Protein AF-A0A8C9XK61-F1 (afdb_monomer)

Mean predicted aligned error: 11.9 Å

Foldseek 3Di:
DADQDPVSVVVLCFQDDPPRQQVVVVLCCLAPQADPQQAGPADLVVCALQKD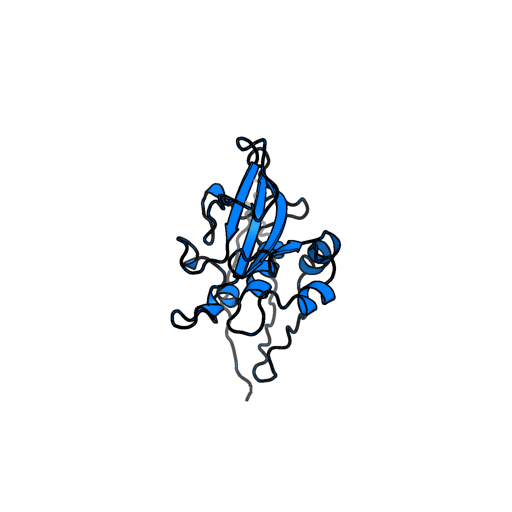FDPQDDPDRLDDDDPPPVFKTKIKHQQCPGVNVVVDDCSSQVRDDPVDPNNRQWMWMFIAGPVRRGTPWIWIAGNSDNSSIYTYDPNNSVVSNPDCPDPCPVPPPDDDDDDDDDDFDFDWDWDDDPPPDTDTDTDGDDDDDDDDDDD

Secondary structure (DSSP, 8-state):
-EE-SHHHHHHTTTT-STT--HHHHHHHHHHHSB-TT-BBSS-GGGTGGG-EE----SSS-SSPPPS-TTTEEEEEE--TTSTTGGGS-HHHHTT--TT-GGGG-EEEEEEEETTTTEEEEEEEEETT-GGGEEEEPHHHHHHHTS--S-------SS---PPPP-------EEEE-TTS-EEEE--------------

Solvent-accessible surface area (backbone atoms only — not comparable to full-atom values): 12054 Å² total; per-residue (Å²): 98,73,32,49,38,70,64,50,45,58,74,65,42,63,33,53,64,83,44,30,30,27,52,50,44,52,42,46,44,52,55,70,28,34,49,98,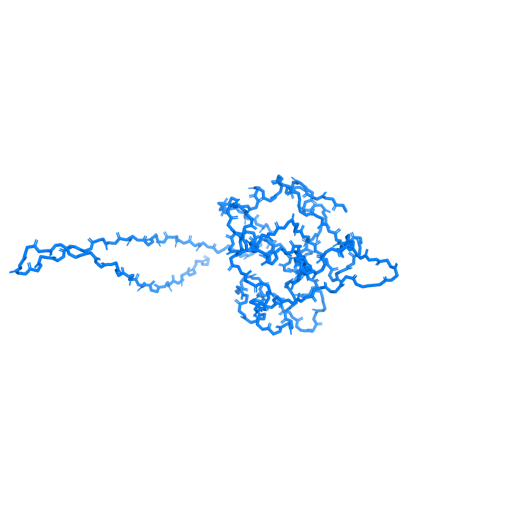82,34,33,50,68,54,49,54,91,75,23,51,48,11,23,38,78,45,80,67,73,65,99,70,48,80,57,86,83,72,81,59,63,86,48,37,46,41,31,33,28,48,43,71,83,35,71,47,22,83,69,42,58,63,85,43,49,72,55,57,39,96,91,40,74,60,25,52,29,25,32,44,35,36,37,36,31,70,86,73,42,31,51,82,45,46,29,47,23,46,72,76,37,68,93,48,35,32,36,59,27,71,56,26,52,57,56,52,52,48,80,73,81,72,73,72,69,80,62,82,92,78,82,87,84,88,81,85,85,78,78,88,75,84,62,80,54,80,59,85,50,102,74,84,56,85,57,81,62,85,67,87,84,88,81,88,88,86,88,82,88,84,133

Radius of gyration: 20.5 Å; Cα contacts (8 Å, |Δi|>4): 305; chains: 1; bounding box: 66×41×58 Å

Organism: Sander lucioperca (NCBI:txid283035)

Structure (mmCIF, N/CA/C/O backbone):
data_AF-A0A8C9XK61-F1
#
_entry.id   AF-A0A8C9XK61-F1
#
loop_
_atom_site.group_PDB
_atom_site.id
_atom_site.type_symbol
_atom_site.label_atom_id
_atom_site.label_alt_id
_atom_site.label_comp_id
_atom_site.label_asym_id
_atom_site.label_entity_id
_atom_site.label_seq_id
_atom_site.pdbx_PDB_ins_code
_atom_site.Cartn_x
_atom_site.Cartn_y
_atom_site.Cartn_z
_atom_site.occupancy
_atom_site.B_iso_or_equiv
_atom_site.auth_seq_id
_atom_site.auth_comp_id
_atom_site.auth_asym_id
_atom_site.auth_atom_id
_atom_site.pdbx_PDB_model_num
ATOM 1 N N . MET A 1 1 ? 6.897 12.096 2.589 1.00 91.69 1 MET A N 1
ATOM 2 C CA . MET A 1 1 ? 6.128 13.028 1.731 1.00 91.69 1 MET A CA 1
ATOM 3 C C . MET A 1 1 ? 4.727 12.462 1.528 1.00 91.69 1 MET A C 1
ATOM 5 O O . MET A 1 1 ? 4.583 11.248 1.633 1.00 91.69 1 MET A O 1
ATOM 9 N N . THR A 1 2 ? 3.716 13.300 1.299 1.00 98.00 2 THR A N 1
ATOM 10 C CA . THR A 1 2 ? 2.356 12.858 0.932 1.00 98.00 2 THR A CA 1
ATOM 11 C C . THR A 1 2 ? 2.136 13.156 -0.546 1.00 98.00 2 THR A C 1
ATOM 13 O O . THR A 1 2 ? 2.539 14.227 -0.985 1.00 98.00 2 THR A O 1
ATOM 16 N N . LEU A 1 3 ? 1.548 12.215 -1.283 1.00 98.19 3 LEU A N 1
ATOM 17 C CA . LEU A 1 3 ? 1.111 12.386 -2.671 1.00 98.19 3 LEU A CA 1
ATOM 18 C C . LEU A 1 3 ? -0.412 12.483 -2.667 1.00 98.19 3 LEU A C 1
ATOM 20 O O . LEU A 1 3 ? -1.074 11.542 -2.230 1.00 98.19 3 LEU A O 1
ATOM 24 N N . ASP A 1 4 ? -0.955 13.597 -3.127 1.00 97.75 4 ASP A N 1
ATOM 25 C CA . ASP A 1 4 ? -2.382 13.921 -3.097 1.00 97.75 4 ASP A CA 1
ATOM 26 C C . ASP A 1 4 ? -2.963 14.179 -4.498 1.00 97.75 4 ASP A C 1
ATOM 28 O O . ASP A 1 4 ? -4.149 14.448 -4.651 1.00 97.75 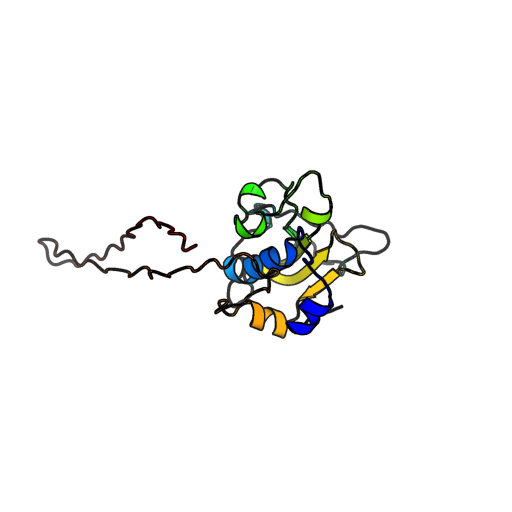4 ASP A O 1
ATOM 32 N N . SER A 1 5 ? -2.161 14.026 -5.555 1.00 95.25 5 SER A N 1
ATOM 33 C CA . SER A 1 5 ? -2.627 14.102 -6.943 1.00 95.25 5 SER A CA 1
ATOM 34 C C . SER A 1 5 ? -1.966 13.069 -7.857 1.00 95.25 5 SER A C 1
ATOM 36 O O . SER A 1 5 ? -0.889 12.546 -7.562 1.00 95.25 5 SER A O 1
ATOM 38 N N . ASP A 1 6 ? -2.602 12.793 -9.000 1.00 93.88 6 ASP A N 1
ATOM 39 C CA . ASP A 1 6 ? -2.051 11.896 -10.026 1.00 93.88 6 ASP A CA 1
ATOM 40 C C . ASP A 1 6 ? -0.714 12.423 -10.581 1.00 93.88 6 ASP A C 1
ATOM 42 O O . ASP A 1 6 ? 0.189 11.636 -10.864 1.00 93.88 6 ASP A O 1
ATOM 46 N N . GLN A 1 7 ? -0.559 13.751 -10.669 1.00 93.06 7 GLN A N 1
ATOM 47 C CA . GLN A 1 7 ? 0.685 14.392 -11.103 1.00 93.06 7 GLN A CA 1
ATOM 48 C C . GLN A 1 7 ? 1.817 14.152 -10.101 1.00 93.06 7 GLN A C 1
ATOM 50 O O . GLN A 1 7 ? 2.900 13.746 -10.497 1.00 93.06 7 GLN A O 1
ATOM 55 N N . GLU A 1 8 ? 1.569 14.324 -8.800 1.00 96.81 8 GLU A N 1
ATOM 56 C CA . GLU A 1 8 ? 2.581 14.034 -7.775 1.00 96.81 8 GLU A CA 1
ATOM 57 C C . GLU A 1 8 ? 2.968 12.550 -7.770 1.00 96.81 8 GLU A C 1
ATOM 59 O O . GLU A 1 8 ? 4.143 12.214 -7.612 1.00 96.81 8 GLU A O 1
ATOM 64 N N . LEU A 1 9 ? 2.003 11.647 -7.988 1.00 96.25 9 LEU A N 1
ATOM 65 C CA . LEU A 1 9 ? 2.294 10.224 -8.154 1.00 96.25 9 LEU A CA 1
ATOM 66 C C . LEU A 1 9 ? 3.193 9.970 -9.369 1.00 96.25 9 LEU A C 1
ATOM 68 O O . LEU A 1 9 ? 4.149 9.202 -9.259 1.00 96.25 9 LEU A O 1
ATOM 72 N N . GLN A 1 10 ? 2.924 10.620 -10.499 1.00 92.81 10 GLN A N 1
ATOM 73 C CA . GLN A 1 10 ? 3.759 10.524 -11.693 1.00 92.81 10 GLN A CA 1
ATOM 74 C C . GLN A 1 10 ? 5.171 11.079 -11.450 1.00 92.81 10 GLN A C 1
ATOM 76 O O . GLN A 1 10 ? 6.150 10.387 -11.728 1.00 92.81 10 GLN A O 1
ATOM 81 N N . ASP A 1 11 ? 5.274 12.277 -10.878 1.00 94.75 11 ASP A N 1
ATOM 82 C CA . ASP A 1 11 ? 6.537 12.976 -10.622 1.00 94.75 11 ASP A CA 1
ATOM 83 C C . ASP A 1 11 ? 7.403 12.257 -9.579 1.00 94.75 11 ASP A C 1
ATOM 85 O O . ASP A 1 11 ? 8.629 12.351 -9.617 1.00 94.75 11 ASP A O 1
ATOM 89 N N . SER A 1 12 ? 6.786 11.489 -8.673 1.00 96.12 12 SER A N 1
ATOM 90 C CA . SER A 1 12 ? 7.508 10.660 -7.700 1.00 96.12 12 SER A CA 1
ATOM 91 C C . SER A 1 12 ? 8.317 9.526 -8.342 1.00 96.12 12 SER A C 1
ATOM 93 O O . SER A 1 12 ? 9.208 8.972 -7.703 1.00 96.12 12 SER A O 1
ATOM 95 N N . GLY A 1 13 ? 7.988 9.128 -9.578 1.00 95.25 13 GLY A N 1
ATOM 96 C CA . GLY A 1 13 ? 8.582 7.965 -10.242 1.00 95.25 13 GLY A CA 1
ATOM 97 C C . GLY A 1 13 ? 8.183 6.613 -9.633 1.00 95.25 13 GLY A C 1
ATOM 98 O O . GLY A 1 13 ? 8.691 5.575 -10.059 1.00 95.25 13 GLY A O 1
ATOM 99 N N . PHE A 1 14 ? 7.269 6.577 -8.655 1.00 96.44 14 PHE A N 1
ATOM 100 C CA . PHE A 1 14 ? 6.855 5.330 -8.016 1.00 96.44 14 PHE A CA 1
ATOM 101 C C . PHE A 1 14 ? 6.321 4.316 -9.038 1.00 96.44 14 PHE A C 1
ATOM 103 O O . PHE A 1 14 ? 5.450 4.615 -9.857 1.00 96.44 14 PHE A O 1
ATOM 110 N N . GLY A 1 15 ? 6.823 3.080 -8.963 1.00 93.75 15 GLY A N 1
ATOM 111 C CA . GLY A 1 15 ? 6.399 1.995 -9.843 1.00 93.75 15 GLY A CA 1
ATOM 112 C C . GLY A 1 15 ? 6.789 2.177 -11.312 1.00 93.75 15 GLY A C 1
ATOM 113 O O . GLY A 1 15 ? 6.223 1.481 -12.155 1.00 93.75 15 GLY A O 1
ATOM 114 N N . GLN A 1 16 ? 7.716 3.090 -11.621 1.00 92.12 16 GLN A N 1
ATOM 115 C CA . GLN A 1 16 ? 8.194 3.387 -12.969 1.00 92.12 16 GLN A CA 1
ATOM 116 C C . GLN A 1 16 ? 9.730 3.446 -13.013 1.00 92.12 16 GLN A C 1
ATOM 118 O O . GLN A 1 16 ? 10.364 3.708 -11.990 1.00 92.12 16 GLN A O 1
ATOM 123 N N . PRO A 1 17 ? 10.343 3.245 -14.193 1.00 91.81 17 PRO A N 1
ATOM 124 C CA . PRO A 1 17 ? 9.765 2.666 -15.415 1.00 91.81 17 PRO A CA 1
ATOM 125 C C . PRO A 1 17 ? 9.575 1.136 -15.288 1.00 91.81 17 PRO A C 1
ATOM 127 O O . PRO A 1 17 ? 9.967 0.553 -14.275 1.00 91.81 17 PRO A O 1
ATOM 130 N N . PRO A 1 18 ? 9.008 0.434 -16.294 1.00 84.56 18 PRO A N 1
ATOM 131 C CA . PRO A 1 18 ? 9.092 -1.027 -16.352 1.00 84.56 18 PRO A CA 1
ATOM 132 C C . PRO A 1 18 ? 10.541 -1.508 -16.141 1.00 84.56 18 PRO A C 1
ATOM 134 O O . PRO A 1 18 ? 11.463 -0.854 -16.630 1.00 84.56 18 PRO A O 1
ATOM 137 N N . PRO A 1 19 ? 10.764 -2.630 -15.437 1.00 91.06 19 PRO A N 1
ATOM 138 C CA . PRO A 1 19 ? 9.796 -3.669 -15.059 1.00 91.06 19 PRO A CA 1
ATOM 139 C C . PRO A 1 19 ? 9.099 -3.455 -13.705 1.00 91.06 19 PRO A C 1
ATOM 141 O O . PRO A 1 19 ? 8.484 -4.385 -13.181 1.00 91.06 19 PRO A O 1
ATOM 144 N N . ARG A 1 20 ? 9.187 -2.253 -13.127 1.00 95.62 20 ARG A N 1
ATOM 145 C CA . ARG A 1 20 ? 8.492 -1.892 -11.887 1.00 95.62 20 ARG A CA 1
ATOM 146 C C . ARG A 1 20 ? 6.978 -2.106 -12.026 1.00 95.62 20 ARG A C 1
ATOM 148 O O . ARG A 1 20 ? 6.393 -1.937 -13.096 1.00 95.62 20 ARG A O 1
ATOM 155 N N . HIS A 1 21 ? 6.344 -2.515 -10.933 1.00 96.12 21 HIS A N 1
ATOM 156 C CA . HIS A 1 21 ? 4.944 -2.946 -10.892 1.00 96.12 21 HIS A CA 1
ATOM 157 C C . HIS A 1 21 ? 4.081 -2.149 -9.901 1.00 96.12 21 HIS A C 1
ATOM 159 O O . HIS A 1 21 ? 2.879 -2.403 -9.769 1.00 96.12 21 HIS A O 1
ATOM 165 N N . GLY A 1 22 ? 4.677 -1.163 -9.225 1.00 97.06 22 GLY A N 1
ATOM 166 C CA . GLY A 1 22 ? 4.065 -0.402 -8.137 1.00 97.06 22 GLY A CA 1
ATOM 167 C C . GLY A 1 22 ? 2.751 0.277 -8.502 1.00 97.06 22 GLY A C 1
ATOM 168 O O . GLY A 1 22 ? 1.794 0.168 -7.741 1.00 97.06 22 GLY A O 1
ATOM 169 N N . LEU A 1 23 ? 2.649 0.898 -9.683 1.00 96.88 23 LEU A N 1
ATOM 170 C CA . LEU A 1 23 ? 1.404 1.552 -10.109 1.00 96.88 23 LEU A CA 1
ATOM 171 C C . LEU A 1 23 ? 0.251 0.557 -10.260 1.00 96.88 23 LEU A C 1
ATOM 173 O O . LEU A 1 23 ? -0.857 0.809 -9.791 1.00 96.88 23 LEU A O 1
ATOM 177 N N . LYS A 1 24 ? 0.509 -0.600 -10.884 1.00 96.69 24 LYS A N 1
ATOM 178 C CA . LYS A 1 24 ? -0.506 -1.650 -11.049 1.00 96.69 24 LYS A CA 1
ATOM 179 C C . LYS A 1 24 ? -0.908 -2.240 -9.703 1.00 96.69 24 LYS A C 1
ATOM 181 O O . LYS A 1 24 ? -2.095 -2.453 -9.479 1.00 96.69 24 LYS A O 1
ATOM 186 N N . LEU A 1 25 ? 0.062 -2.458 -8.815 1.00 98.50 25 LEU A N 1
ATOM 187 C CA . LEU A 1 25 ? -0.180 -2.929 -7.454 1.00 98.50 25 LEU A CA 1
ATOM 188 C C . LEU A 1 25 ? -1.044 -1.943 -6.654 1.00 98.50 25 LEU A C 1
ATOM 190 O O . LEU A 1 25 ? -2.007 -2.366 -6.025 1.00 98.50 25 LEU A O 1
ATOM 194 N N . LEU A 1 26 ? -0.711 -0.649 -6.681 1.00 98.56 26 LEU A N 1
ATOM 195 C CA . LEU A 1 26 ? -1.404 0.384 -5.911 1.00 98.56 26 LEU A CA 1
ATOM 196 C C . LEU A 1 26 ? -2.852 0.566 -6.376 1.00 98.56 26 LEU A C 1
ATOM 198 O O . LEU A 1 26 ? -3.757 0.566 -5.545 1.00 98.56 26 LEU A O 1
ATOM 202 N N . VAL A 1 27 ? -3.068 0.672 -7.691 1.00 97.56 27 VAL A N 1
ATOM 203 C CA . VAL A 1 27 ? -4.413 0.799 -8.272 1.00 97.56 27 VAL A CA 1
ATOM 204 C C . VAL A 1 27 ? -5.266 -0.415 -7.917 1.00 97.56 27 VAL A C 1
ATOM 206 O O . VAL A 1 27 ? -6.363 -0.248 -7.391 1.00 97.56 27 VAL A O 1
ATOM 209 N N . TRP A 1 28 ? -4.748 -1.627 -8.140 1.00 98.19 28 TRP A N 1
ATOM 210 C CA . TRP A 1 28 ? -5.458 -2.858 -7.789 1.00 98.19 28 TRP A CA 1
ATOM 211 C C . TRP A 1 28 ? -5.776 -2.924 -6.291 1.00 98.19 28 TRP A C 1
ATOM 213 O O . TRP A 1 28 ? -6.908 -3.198 -5.913 1.00 98.19 28 TRP A O 1
ATOM 223 N N . TYR A 1 29 ? -4.812 -2.615 -5.421 1.00 98.69 29 TYR A N 1
ATOM 224 C CA . TYR A 1 29 ? -5.052 -2.633 -3.980 1.00 98.69 29 TYR A CA 1
ATOM 225 C C . TYR A 1 29 ? -6.189 -1.677 -3.582 1.00 98.69 29 TYR A C 1
ATOM 227 O O . TYR A 1 29 ? -7.078 -2.051 -2.819 1.00 98.69 29 TYR A O 1
ATOM 235 N N . ILE A 1 30 ? -6.196 -0.457 -4.121 1.00 98.44 30 ILE A N 1
ATOM 236 C CA . ILE A 1 30 ? -7.223 0.540 -3.800 1.00 98.44 30 ILE A CA 1
ATOM 237 C C . ILE A 1 30 ? -8.603 0.140 -4.335 1.00 98.44 30 ILE A C 1
ATOM 239 O O . ILE A 1 30 ? -9.601 0.397 -3.664 1.00 98.44 30 ILE A O 1
ATOM 243 N N . GLN A 1 31 ? -8.671 -0.456 -5.525 1.00 96.88 31 GLN A N 1
ATOM 244 C CA . GLN A 1 31 ? -9.937 -0.774 -6.190 1.00 96.88 31 GLN A CA 1
ATOM 245 C C . GLN A 1 31 ? -10.545 -2.107 -5.732 1.00 96.88 31 GLN A C 1
ATOM 247 O O . GLN A 1 31 ? -11.766 -2.210 -5.634 1.00 96.88 31 GLN A O 1
ATOM 252 N N . ASP A 1 32 ? -9.717 -3.111 -5.440 1.00 97.50 32 ASP A N 1
ATOM 253 C CA . ASP A 1 32 ? -10.169 -4.483 -5.179 1.00 97.50 32 ASP A CA 1
ATOM 254 C C . ASP A 1 32 ? -10.039 -4.898 -3.705 1.00 97.50 32 ASP A C 1
ATOM 256 O O . ASP A 1 32 ? -10.785 -5.762 -3.242 1.00 97.50 32 ASP A O 1
ATOM 260 N N . CYS A 1 33 ? -9.117 -4.295 -2.944 1.00 98.31 33 CYS A N 1
ATOM 261 C CA . CYS A 1 33 ? -8.851 -4.681 -1.553 1.00 98.31 33 CYS A CA 1
ATOM 262 C C . CYS A 1 33 ? -9.428 -3.722 -0.503 1.00 98.31 33 CYS A C 1
ATOM 264 O O . CYS A 1 33 ? -9.274 -3.990 0.693 1.00 98.31 33 CYS A O 1
ATOM 266 N N . LEU A 1 34 ? -10.095 -2.641 -0.910 1.00 98.00 34 LEU A N 1
ATOM 267 C CA . LEU A 1 34 ? -10.710 -1.661 -0.014 1.00 98.00 34 LEU A CA 1
ATOM 268 C C . LEU A 1 34 ? -12.169 -1.425 -0.385 1.00 98.00 34 LEU A C 1
ATOM 270 O O . LEU A 1 34 ? -12.503 -1.270 -1.557 1.00 98.00 34 LEU A O 1
AT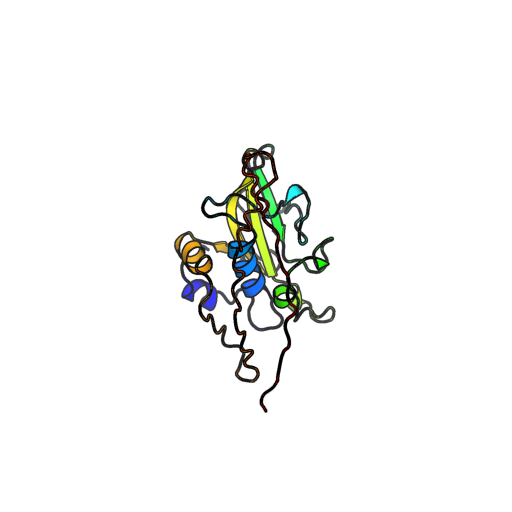OM 274 N N . ASP A 1 35 ? -13.032 -1.316 0.622 1.00 96.75 35 ASP A N 1
ATOM 275 C CA . ASP A 1 35 ? -14.355 -0.733 0.418 1.00 96.75 35 ASP A CA 1
ATOM 276 C C . ASP A 1 35 ? -14.306 0.811 0.453 1.00 96.75 35 ASP A C 1
ATOM 278 O O . ASP A 1 35 ? -13.272 1.442 0.714 1.00 96.75 35 ASP A O 1
ATOM 282 N N . ASN A 1 36 ? -15.454 1.450 0.211 1.00 93.56 36 ASN A N 1
ATOM 283 C CA . ASN A 1 36 ? -15.567 2.913 0.224 1.00 93.56 36 ASN A CA 1
ATOM 284 C C . ASN A 1 36 ? -15.235 3.541 1.591 1.00 93.56 36 ASN A C 1
ATOM 286 O O . ASN A 1 36 ? -14.809 4.698 1.637 1.00 93.56 36 ASN A O 1
ATOM 290 N N . ASN A 1 37 ? -15.376 2.779 2.676 1.00 96.62 37 ASN A N 1
ATOM 291 C CA . ASN A 1 37 ? -15.126 3.186 4.056 1.00 96.62 37 ASN A CA 1
ATOM 292 C C . ASN A 1 37 ? -13.736 2.759 4.556 1.00 96.62 37 ASN A C 1
ATOM 294 O O . ASN A 1 37 ? -13.523 2.743 5.763 1.00 96.62 37 ASN A O 1
ATOM 298 N N . MET A 1 38 ? -12.806 2.403 3.657 1.00 97.88 38 MET A N 1
ATOM 299 C CA . MET A 1 38 ? -11.442 1.968 4.002 1.00 97.88 38 MET A CA 1
ATOM 300 C C . MET A 1 38 ? -11.390 0.690 4.855 1.00 97.88 38 MET A C 1
ATOM 302 O O . MET A 1 38 ? -10.385 0.409 5.512 1.00 97.88 38 MET A O 1
ATOM 306 N N . VAL A 1 39 ? -12.444 -0.124 4.833 1.00 98.50 39 VAL A N 1
ATOM 307 C CA . VAL A 1 39 ? -12.424 -1.471 5.405 1.00 98.50 39 VAL A CA 1
ATOM 308 C C . VAL A 1 39 ? -11.684 -2.397 4.443 1.00 98.50 39 VAL A C 1
ATOM 310 O O . VAL A 1 39 ? -11.954 -2.421 3.241 1.00 98.50 39 VAL A O 1
ATOM 313 N N . ALA A 1 40 ? -10.740 -3.167 4.979 1.00 98.44 40 ALA A N 1
ATOM 314 C CA . ALA A 1 40 ? -9.964 -4.132 4.220 1.00 98.44 40 ALA A CA 1
ATOM 315 C C . ALA A 1 40 ? -10.847 -5.302 3.759 1.00 98.44 40 ALA A C 1
ATOM 317 O O . ALA A 1 40 ? -11.436 -6.016 4.577 1.00 98.44 40 ALA A O 1
ATOM 318 N N . LEU A 1 41 ? -10.896 -5.512 2.443 1.00 98.50 41 LEU A N 1
ATOM 319 C CA . LEU A 1 41 ? -11.496 -6.685 1.804 1.00 98.50 41 LEU A CA 1
ATOM 320 C C . LEU A 1 41 ? -10.481 -7.825 1.653 1.00 98.50 41 LEU A C 1
ATOM 322 O O . LEU A 1 41 ? -10.862 -8.988 1.743 1.00 98.50 41 LEU A O 1
ATOM 326 N N . CYS A 1 42 ? -9.203 -7.480 1.482 1.00 98.12 42 CYS A N 1
ATOM 327 C CA . CYS A 1 42 ? -8.080 -8.413 1.533 1.00 98.12 42 CYS A CA 1
ATOM 328 C C . CYS A 1 42 ? -7.501 -8.423 2.952 1.00 98.12 42 CYS A C 1
ATOM 330 O O . CYS A 1 42 ? -7.095 -7.372 3.448 1.00 98.12 42 CYS A O 1
ATOM 332 N N . ASP A 1 43 ? -7.458 -9.580 3.612 1.00 96.88 43 ASP A N 1
ATOM 333 C CA . ASP A 1 43 ? -7.056 -9.710 5.016 1.00 96.88 43 ASP A CA 1
ATOM 334 C C . ASP A 1 43 ? -5.523 -9.817 5.169 1.00 96.88 43 ASP A C 1
ATOM 336 O O . ASP A 1 43 ? -4.931 -10.871 4.887 1.00 96.88 43 ASP A O 1
ATOM 340 N N . PRO A 1 44 ? -4.845 -8.778 5.704 1.00 97.75 44 PRO A N 1
ATOM 341 C CA . PRO A 1 44 ? -3.393 -8.798 5.846 1.00 97.75 44 PRO A CA 1
ATOM 342 C C . PRO A 1 44 ? -2.904 -9.826 6.875 1.00 97.75 44 PRO A C 1
ATOM 344 O O . PRO A 1 44 ? -1.770 -10.304 6.795 1.00 97.75 44 PRO A O 1
ATOM 347 N N . THR A 1 45 ? -3.748 -10.192 7.846 1.00 96.94 45 THR A N 1
ATOM 348 C CA . THR A 1 45 ? -3.408 -11.154 8.906 1.00 96.94 45 THR A CA 1
ATOM 349 C C . THR A 1 45 ? -3.399 -12.592 8.393 1.00 96.94 45 THR A C 1
ATOM 351 O O . THR A 1 45 ? -2.657 -13.432 8.906 1.00 96.94 45 THR A O 1
ATOM 354 N N . ARG A 1 46 ? -4.171 -12.854 7.332 1.00 97.12 46 ARG A N 1
ATOM 355 C CA . ARG A 1 46 ? -4.240 -14.140 6.627 1.00 97.12 46 ARG A CA 1
ATOM 356 C C . ARG A 1 46 ? -3.214 -14.265 5.502 1.00 97.12 46 ARG A C 1
ATOM 358 O O . ARG A 1 46 ? -3.155 -15.315 4.873 1.00 97.12 46 ARG A O 1
ATOM 365 N N . LYS A 1 47 ? -2.378 -13.238 5.296 1.00 97.75 47 LYS A N 1
ATOM 366 C CA . LYS A 1 47 ? -1.338 -13.177 4.254 1.00 97.75 47 LYS A CA 1
ATOM 367 C C . LYS A 1 47 ? -1.877 -13.246 2.825 1.00 97.75 47 LYS A C 1
ATOM 369 O O . LYS A 1 47 ? -1.149 -13.648 1.921 1.00 97.75 47 LYS A O 1
ATOM 374 N N . GLU A 1 48 ? -3.135 -12.863 2.618 1.00 98.38 48 GLU A N 1
ATOM 375 C CA . GLU A 1 48 ? -3.746 -12.888 1.289 1.00 98.38 48 GLU A CA 1
ATOM 376 C C . GLU A 1 48 ? -2.885 -12.102 0.294 1.00 98.38 48 GLU A C 1
ATOM 378 O O . GLU A 1 48 ? -2.330 -11.055 0.635 1.00 98.38 48 GLU A O 1
ATOM 383 N N . TYR A 1 49 ? -2.726 -12.632 -0.919 1.00 98.50 49 TYR A N 1
ATOM 384 C CA . TYR A 1 49 ? -1.980 -11.982 -2.002 1.00 98.50 49 TYR A CA 1
ATOM 385 C C . TYR A 1 49 ? -0.511 -11.632 -1.682 1.00 98.50 49 TYR A C 1
ATOM 387 O O . TYR A 1 49 ? 0.094 -10.787 -2.344 1.00 98.50 49 TYR A O 1
ATOM 395 N N . GLY A 1 50 ? 0.091 -12.249 -0.661 1.00 98.38 50 GLY A N 1
ATOM 396 C CA . GLY A 1 50 ? 1.469 -11.953 -0.260 1.00 98.38 50 GLY A CA 1
ATOM 397 C C . GLY A 1 50 ? 1.614 -10.936 0.868 1.00 98.38 50 GLY A C 1
ATOM 398 O O . GLY A 1 50 ? 2.738 -10.501 1.155 1.00 98.38 50 GLY A O 1
ATOM 399 N N . PHE A 1 51 ? 0.519 -10.556 1.537 1.00 98.69 51 PHE A N 1
ATOM 400 C CA . PHE A 1 51 ? 0.606 -9.710 2.724 1.00 98.69 51 PHE A CA 1
ATOM 401 C C . PHE A 1 51 ? 1.496 -10.333 3.807 1.00 98.69 51 PHE A C 1
ATOM 403 O O . PHE A 1 51 ? 1.445 -11.525 4.107 1.00 98.69 51 PHE A O 1
ATOM 410 N N . HIS A 1 52 ? 2.303 -9.502 4.457 1.00 98.31 52 HIS A N 1
ATOM 411 C CA . HIS A 1 52 ? 3.044 -9.892 5.651 1.00 98.31 52 HIS A CA 1
ATOM 412 C C . HIS A 1 52 ? 3.276 -8.697 6.572 1.00 98.31 52 HIS A C 1
ATOM 414 O O . HIS A 1 52 ? 3.202 -7.541 6.158 1.00 98.31 52 HIS A O 1
ATOM 420 N N . ALA A 1 53 ? 3.535 -8.974 7.850 1.00 98.00 53 ALA A N 1
ATOM 421 C CA . ALA A 1 53 ? 3.758 -7.932 8.843 1.00 98.00 53 ALA A CA 1
ATOM 422 C C . ALA A 1 53 ? 5.044 -7.147 8.536 1.00 98.00 53 ALA A C 1
ATOM 424 O O . ALA A 1 53 ? 6.142 -7.713 8.509 1.00 98.00 53 ALA A O 1
ATOM 425 N N . PHE A 1 54 ? 4.917 -5.831 8.388 1.00 97.94 54 PHE A N 1
ATOM 426 C CA . PHE A 1 54 ? 6.045 -4.915 8.316 1.00 97.94 54 PHE A CA 1
ATOM 427 C C . PHE A 1 54 ? 6.401 -4.461 9.730 1.00 97.94 54 PHE A C 1
ATOM 429 O O . PHE A 1 54 ? 5.645 -3.772 10.409 1.00 97.94 54 PHE A O 1
ATOM 436 N N . ARG A 1 55 ? 7.570 -4.876 10.219 1.00 93.75 55 ARG A N 1
ATOM 437 C CA . ARG A 1 55 ? 7.930 -4.667 11.628 1.00 93.75 55 ARG A CA 1
ATOM 438 C C . ARG A 1 55 ? 8.275 -3.213 11.964 1.00 93.75 55 ARG A C 1
ATOM 440 O O . ARG A 1 55 ? 8.294 -2.900 13.152 1.00 93.75 55 ARG A O 1
ATOM 447 N N . ASN A 1 56 ? 8.562 -2.381 10.956 1.00 95.75 56 ASN A N 1
ATOM 448 C CA . ASN A 1 56 ? 8.982 -0.985 11.102 1.00 95.75 56 ASN A CA 1
ATOM 449 C C . ASN A 1 56 ? 10.059 -0.812 12.194 1.00 95.75 56 ASN A C 1
ATOM 451 O O . ASN A 1 56 ? 9.851 -0.132 13.196 1.00 95.75 56 ASN A O 1
ATOM 455 N N . ARG A 1 57 ? 11.168 -1.549 12.054 1.00 87.94 57 ARG A N 1
ATOM 456 C CA . ARG A 1 57 ? 12.291 -1.565 13.008 1.00 87.94 57 ARG A CA 1
ATOM 457 C C . ARG 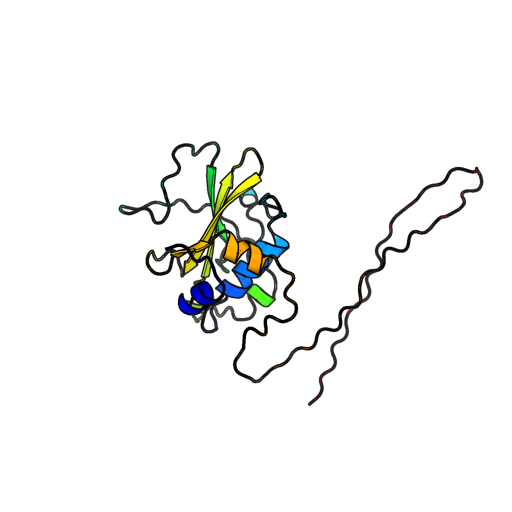A 1 57 ? 13.498 -0.872 12.389 1.00 87.94 57 ARG A C 1
ATOM 459 O O . ARG A 1 57 ? 13.679 -0.950 11.182 1.00 87.94 57 ARG A O 1
ATOM 466 N N . GLY A 1 58 ? 14.349 -0.295 13.227 1.00 81.12 58 GLY A N 1
ATOM 467 C CA . GLY A 1 58 ? 15.600 0.341 12.821 1.00 81.12 58 GLY A CA 1
ATOM 468 C C . GLY A 1 58 ? 15.942 1.515 13.740 1.00 81.12 58 GLY A C 1
ATOM 469 O O . GLY A 1 58 ? 15.099 1.895 14.558 1.00 81.12 58 GLY A O 1
ATOM 470 N N . PRO A 1 59 ? 17.156 2.083 13.627 1.00 77.19 59 PRO A N 1
ATOM 471 C CA . PRO A 1 59 ? 17.532 3.298 14.353 1.00 77.19 59 PRO A CA 1
ATOM 472 C C . PRO A 1 59 ? 16.664 4.496 13.936 1.00 77.19 59 PRO A C 1
ATOM 474 O O . PRO A 1 59 ? 16.272 5.293 14.782 1.00 77.19 59 PRO A O 1
ATOM 477 N N . SER A 1 60 ? 16.283 4.544 12.657 1.00 87.19 60 SER A N 1
ATOM 478 C CA . SER A 1 60 ? 15.297 5.466 12.097 1.00 87.19 60 SER A CA 1
ATOM 479 C C . SER A 1 60 ? 14.141 4.638 11.547 1.00 87.19 60 SER A C 1
ATOM 481 O O . SER A 1 60 ? 14.296 3.934 10.551 1.00 87.19 60 SER A O 1
ATOM 483 N N . CYS A 1 61 ? 12.998 4.643 12.235 1.00 92.88 61 CYS A N 1
ATOM 484 C CA . CYS A 1 61 ? 11.809 3.937 11.755 1.00 92.88 61 CYS A CA 1
ATOM 485 C C . CYS A 1 61 ? 11.284 4.618 10.484 1.00 92.88 61 CYS A C 1
ATOM 487 O O . CYS A 1 61 ? 11.097 5.833 10.489 1.00 92.88 61 CYS A O 1
ATOM 489 N N . LEU A 1 62 ? 11.014 3.836 9.434 1.00 95.88 62 LEU A N 1
ATOM 490 C CA . LEU A 1 62 ? 10.486 4.342 8.163 1.00 95.88 62 LEU A CA 1
ATOM 491 C C . LEU A 1 62 ? 9.119 5.014 8.344 1.00 95.88 62 LEU A C 1
ATOM 493 O O . LEU A 1 62 ? 8.852 6.071 7.782 1.00 95.88 62 LEU A O 1
ATOM 497 N N . LEU A 1 63 ? 8.246 4.380 9.130 1.00 97.06 63 LEU A N 1
ATOM 498 C CA . LEU A 1 63 ? 6.883 4.843 9.390 1.00 97.06 63 LEU A CA 1
ATOM 499 C C . LEU A 1 63 ? 6.727 5.322 10.843 1.00 97.06 63 LEU A C 1
ATOM 501 O O . LEU A 1 63 ? 7.521 4.937 11.711 1.00 97.06 63 LEU A O 1
ATOM 505 N N . PRO A 1 64 ? 5.670 6.089 11.169 1.00 96.19 64 PRO A N 1
ATOM 506 C CA . PRO A 1 64 ? 5.380 6.473 12.547 1.00 96.19 64 PRO A CA 1
ATOM 507 C C . PRO A 1 64 ? 5.281 5.264 13.485 1.00 96.19 64 PRO A C 1
ATOM 509 O O . PRO A 1 64 ? 4.675 4.241 13.156 1.00 96.19 64 PRO A O 1
ATOM 512 N N . VAL A 1 65 ? 5.851 5.369 14.686 1.00 95.94 65 VAL A N 1
ATOM 513 C CA . VAL A 1 65 ? 5.830 4.269 15.659 1.00 95.94 65 VAL A CA 1
ATOM 514 C C . VAL A 1 65 ? 4.408 4.039 16.173 1.00 95.94 65 VAL A C 1
ATOM 516 O O . VAL A 1 65 ? 3.783 4.923 16.758 1.00 95.94 65 VAL A O 1
ATOM 519 N N . ILE A 1 66 ? 3.911 2.811 16.017 1.00 96.56 66 ILE A N 1
ATOM 520 C CA . ILE A 1 66 ? 2.642 2.383 16.610 1.00 96.56 66 ILE A CA 1
ATOM 521 C C . ILE A 1 66 ? 2.839 2.162 18.115 1.00 96.56 66 ILE A C 1
ATOM 523 O O . ILE A 1 66 ? 3.590 1.272 18.527 1.00 96.56 66 ILE A O 1
ATOM 527 N N . LYS A 1 67 ? 2.135 2.960 18.928 1.00 95.50 67 LYS A N 1
ATOM 528 C CA . LYS A 1 67 ? 2.088 2.808 20.393 1.00 95.50 67 LYS A CA 1
ATOM 529 C C . LYS A 1 67 ? 1.200 1.632 20.803 1.00 95.50 67 LYS A C 1
ATOM 531 O O . LYS A 1 67 ? 1.647 0.755 21.536 1.00 95.50 67 LYS A O 1
ATOM 536 N N . ASP A 1 68 ? -0.024 1.579 20.279 1.00 96.56 68 ASP A N 1
ATOM 537 C CA . ASP A 1 68 ? -0.949 0.471 20.522 1.00 96.56 68 ASP A CA 1
ATOM 538 C C . ASP A 1 68 ? -0.770 -0.643 19.483 1.00 96.56 68 ASP A C 1
ATOM 540 O O . ASP A 1 68 ? -1.441 -0.692 18.452 1.00 96.56 68 ASP A O 1
ATOM 544 N N . LYS A 1 69 ? 0.164 -1.550 19.772 1.00 94.25 69 LYS A N 1
ATOM 545 C CA . LYS A 1 69 ? 0.469 -2.717 18.931 1.00 94.25 69 LYS A CA 1
ATOM 546 C C . LYS A 1 69 ? -0.531 -3.866 19.091 1.00 94.25 69 LYS A C 1
ATOM 548 O O . LYS A 1 69 ? -0.372 -4.885 18.425 1.00 94.25 69 LYS A O 1
ATOM 553 N N . ARG A 1 70 ? -1.504 -3.753 20.007 1.00 95.06 70 ARG A N 1
ATOM 554 C CA . ARG A 1 70 ? -2.578 -4.751 20.148 1.00 95.06 70 ARG A CA 1
ATOM 555 C C . ARG A 1 70 ? -3.659 -4.502 19.106 1.00 95.06 70 ARG A C 1
ATOM 557 O O . ARG A 1 70 ? -4.152 -5.454 18.509 1.00 95.06 70 ARG A O 1
ATOM 564 N N . GLN A 1 71 ? -3.975 -3.230 18.877 1.00 97.44 71 GLN A N 1
ATOM 565 C CA . GLN A 1 71 ? -4.975 -2.816 17.901 1.00 97.44 71 GLN A CA 1
ATOM 566 C C . GLN A 1 71 ? -4.392 -2.561 16.507 1.00 97.44 71 GLN A C 1
ATOM 568 O O . GLN A 1 71 ? -5.035 -2.880 15.511 1.00 97.44 71 GLN A O 1
ATOM 573 N N . TYR A 1 72 ? -3.193 -1.980 16.411 1.00 98.31 72 TYR A N 1
ATOM 574 C CA . TYR A 1 72 ? -2.637 -1.572 15.122 1.00 98.31 72 TYR A CA 1
ATOM 575 C C . TYR A 1 72 ? -1.395 -2.369 14.742 1.00 98.31 72 TYR A C 1
ATOM 577 O O . TYR A 1 72 ? -0.523 -2.648 15.567 1.00 98.31 72 TYR A O 1
ATOM 585 N N . GLY A 1 73 ? -1.269 -2.657 13.450 1.00 98.31 73 GLY A N 1
ATOM 586 C CA . GLY A 1 73 ? -0.069 -3.240 12.861 1.00 98.31 73 GLY A CA 1
ATOM 587 C C . GLY A 1 73 ? 0.204 -2.668 11.478 1.00 98.31 73 GLY A C 1
ATOM 588 O O . GLY A 1 73 ? -0.722 -2.272 10.773 1.00 98.31 73 GLY A O 1
ATOM 589 N N . TYR A 1 74 ? 1.477 -2.638 11.086 1.00 98.75 74 TYR A N 1
ATOM 590 C CA . TYR A 1 74 ? 1.834 -2.384 9.696 1.00 98.75 74 TYR A CA 1
ATOM 591 C C . TYR A 1 74 ? 1.931 -3.698 8.932 1.00 98.75 74 TYR A C 1
ATOM 593 O O . TYR A 1 74 ? 2.539 -4.662 9.408 1.00 98.75 74 TYR A O 1
ATOM 601 N N . TYR A 1 75 ? 1.370 -3.711 7.731 1.00 98.75 75 TYR A N 1
ATOM 602 C CA . TYR A 1 75 ? 1.482 -4.810 6.780 1.00 98.75 75 TYR A CA 1
ATOM 603 C C . TYR A 1 75 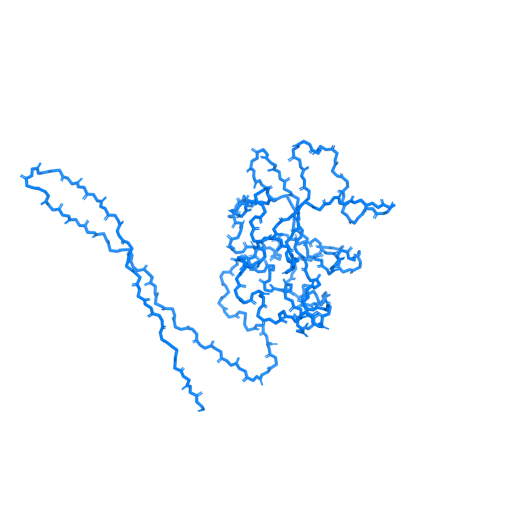? 1.973 -4.279 5.443 1.00 98.75 75 TYR A C 1
ATOM 605 O O . TYR A 1 75 ? 1.870 -3.088 5.169 1.00 98.75 75 TYR A O 1
ATOM 613 N N . THR A 1 76 ? 2.542 -5.161 4.635 1.00 98.75 76 THR A N 1
ATOM 614 C CA . THR A 1 76 ? 3.101 -4.832 3.325 1.00 98.75 76 THR A CA 1
ATOM 615 C C . THR A 1 76 ? 2.761 -5.922 2.320 1.00 98.75 76 THR A C 1
ATOM 617 O O . THR A 1 76 ? 2.706 -7.101 2.680 1.00 98.75 76 THR A O 1
ATOM 620 N N . ILE A 1 77 ? 2.532 -5.518 1.075 1.00 98.75 77 ILE A N 1
ATOM 621 C CA . ILE A 1 77 ? 2.262 -6.366 -0.088 1.00 98.75 77 ILE A CA 1
ATOM 622 C C . ILE A 1 77 ? 3.107 -5.886 -1.272 1.00 98.75 77 ILE A C 1
ATOM 624 O O . ILE A 1 77 ? 3.600 -4.758 -1.278 1.00 98.75 77 ILE A O 1
ATOM 628 N N . GLY A 1 78 ? 3.294 -6.748 -2.270 1.00 98.25 78 GLY A N 1
ATOM 629 C CA . GLY A 1 78 ? 4.059 -6.437 -3.480 1.00 98.25 78 GLY A CA 1
ATOM 630 C C . GLY A 1 78 ? 5.418 -7.117 -3.549 1.00 98.25 78 GLY A C 1
ATOM 631 O O . GLY A 1 78 ? 6.035 -7.113 -4.602 1.00 98.25 78 GLY A O 1
ATOM 632 N N . ASN A 1 79 ? 5.875 -7.771 -2.478 1.00 98.25 79 ASN A N 1
ATOM 633 C CA . ASN A 1 79 ? 6.997 -8.692 -2.614 1.00 98.25 79 ASN A CA 1
ATOM 634 C C . ASN A 1 79 ? 6.535 -9.950 -3.360 1.00 98.25 79 ASN A C 1
ATOM 636 O O . ASN A 1 79 ? 5.865 -10.801 -2.784 1.00 98.25 79 ASN A O 1
ATOM 640 N N . LEU A 1 80 ? 6.945 -10.088 -4.615 1.00 97.44 80 LEU A N 1
ATOM 641 C CA . LEU A 1 80 ? 6.608 -11.202 -5.501 1.00 97.44 80 LEU A CA 1
ATOM 642 C C . LEU A 1 80 ? 7.275 -12.531 -5.106 1.00 97.44 80 LEU A C 1
ATOM 644 O O . LEU A 1 80 ? 6.971 -13.569 -5.684 1.00 97.44 80 LEU A O 1
ATOM 648 N N . HIS A 1 81 ? 8.145 -12.515 -4.092 1.00 96.31 81 HIS A N 1
ATOM 649 C CA . HIS A 1 81 ? 8.664 -13.712 -3.425 1.00 96.31 81 HIS A CA 1
ATOM 650 C C . HIS A 1 81 ? 7.898 -14.095 -2.153 1.00 96.31 81 HIS A C 1
ATOM 652 O O . HIS A 1 81 ? 8.221 -15.112 -1.539 1.00 96.31 81 HIS A O 1
ATOM 658 N N . ALA A 1 82 ? 6.947 -13.275 -1.695 1.00 96.88 82 ALA A N 1
ATOM 659 C CA . ALA A 1 82 ? 6.186 -13.594 -0.496 1.00 96.88 82 ALA A CA 1
ATOM 660 C C . ALA A 1 82 ? 5.269 -14.806 -0.744 1.00 96.88 82 ALA A C 1
ATOM 662 O O . ALA A 1 82 ? 4.742 -14.952 -1.847 1.00 96.88 82 ALA A O 1
ATOM 663 N N . PRO A 1 83 ? 5.033 -15.660 0.268 1.00 97.19 83 PRO A N 1
ATOM 664 C CA . PRO A 1 83 ? 4.004 -16.6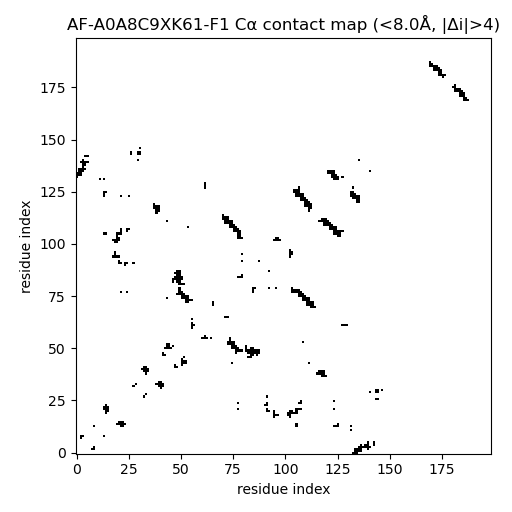95 0.176 1.00 97.19 83 PRO A CA 1
ATOM 665 C C . PRO A 1 83 ? 2.651 -16.079 -0.188 1.00 97.19 83 PRO A C 1
ATOM 667 O O . PRO A 1 83 ? 2.308 -15.065 0.414 1.00 97.19 83 PRO A O 1
ATOM 670 N N . HIS A 1 84 ? 1.895 -16.689 -1.105 1.00 97.62 84 HIS A N 1
ATOM 671 C CA . HIS A 1 84 ? 0.631 -16.176 -1.660 1.00 97.62 84 HIS A CA 1
ATOM 672 C C . HIS A 1 84 ? 0.765 -14.984 -2.618 1.00 97.62 84 HIS A C 1
ATOM 674 O O . HIS A 1 84 ? -0.242 -14.475 -3.108 1.00 97.62 84 HIS A O 1
ATOM 680 N N . ALA A 1 85 ? 1.976 -14.531 -2.958 1.00 97.31 85 ALA A N 1
ATOM 681 C CA . ALA A 1 85 ? 2.137 -13.537 -4.020 1.00 97.31 85 ALA A CA 1
ATOM 682 C C . ALA A 1 85 ? 1.721 -14.097 -5.396 1.00 97.31 85 ALA A C 1
ATOM 684 O O . ALA A 1 85 ? 1.367 -13.347 -6.308 1.00 97.31 85 ALA A O 1
ATOM 685 N N . GLU A 1 86 ? 1.701 -15.419 -5.569 1.00 97.06 86 GLU A N 1
ATOM 686 C CA . GLU A 1 86 ? 1.128 -16.114 -6.722 1.00 97.06 86 GLU A CA 1
ATOM 687 C C . GLU A 1 86 ? -0.366 -15.806 -6.946 1.00 97.06 86 GLU A C 1
ATOM 689 O O . GLU A 1 86 ? -0.807 -15.834 -8.095 1.00 97.06 86 GLU A O 1
ATOM 694 N N . ASP A 1 87 ? -1.089 -15.369 -5.913 1.00 98.19 87 ASP A N 1
ATOM 695 C CA . ASP A 1 87 ? -2.512 -15.024 -6.000 1.00 98.19 87 ASP A CA 1
ATOM 696 C C . ASP A 1 87 ? -2.751 -13.590 -6.508 1.00 98.19 87 ASP A C 1
ATOM 698 O O . ASP A 1 87 ? -3.866 -13.247 -6.899 1.00 98.19 87 ASP A O 1
ATOM 702 N N . LEU A 1 88 ? -1.716 -12.733 -6.538 1.00 98.31 88 LEU A N 1
ATOM 703 C CA . LEU A 1 88 ? -1.822 -11.384 -7.112 1.00 98.31 88 LEU A CA 1
ATOM 704 C C . LEU A 1 88 ? -2.286 -11.438 -8.579 1.00 98.31 88 LEU A C 1
ATOM 706 O O . LEU A 1 88 ? -1.900 -12.362 -9.309 1.00 98.31 88 LEU A O 1
ATOM 710 N N . PRO A 1 89 ? -3.013 -10.414 -9.065 1.00 97.69 89 PRO A N 1
ATOM 711 C CA . PRO A 1 89 ? -3.438 -10.358 -10.456 1.00 97.69 89 PRO A CA 1
ATOM 712 C C . PRO A 1 89 ? -2.265 -10.467 -11.430 1.00 97.69 89 PRO A C 1
ATOM 714 O O . PRO A 1 89 ? -1.188 -9.909 -11.205 1.00 97.69 89 PRO A O 1
ATOM 717 N N . TYR A 1 90 ? -2.504 -11.116 -12.571 1.00 96.44 90 TYR A N 1
ATOM 718 C CA . TYR A 1 90 ? -1.499 -11.255 -13.627 1.00 96.44 90 TYR A CA 1
ATOM 719 C C . TYR A 1 90 ? -0.910 -9.901 -14.055 1.00 96.44 90 TYR A C 1
ATOM 721 O O . TYR A 1 90 ? 0.305 -9.765 -14.158 1.00 96.44 90 TYR A O 1
ATOM 729 N N . GLU A 1 91 ? -1.746 -8.870 -14.210 1.00 93.31 91 GLU A N 1
ATOM 730 C CA . GLU A 1 91 ? -1.301 -7.525 -14.610 1.00 93.31 91 GLU A CA 1
ATOM 731 C C . GLU A 1 91 ? -0.341 -6.864 -13.612 1.00 93.31 91 GLU A C 1
ATOM 733 O O . GLU A 1 91 ? 0.458 -6.022 -14.016 1.00 93.31 91 GLU A O 1
ATOM 738 N N . VAL A 1 92 ? -0.391 -7.251 -12.333 1.00 96.25 92 VAL A N 1
ATOM 739 C CA . VAL A 1 92 ? 0.538 -6.770 -11.299 1.00 96.25 92 VAL A CA 1
ATOM 740 C C . VAL A 1 92 ? 1.894 -7.469 -11.412 1.00 96.25 92 VAL A C 1
ATOM 742 O O . VAL A 1 92 ? 2.907 -6.894 -11.044 1.00 96.25 92 VAL A O 1
ATOM 745 N N . LYS A 1 93 ? 1.947 -8.698 -11.932 1.00 95.12 93 LYS A N 1
ATOM 746 C CA . LYS A 1 93 ? 3.167 -9.526 -11.920 1.00 95.12 93 LYS A CA 1
ATOM 747 C C . LYS A 1 93 ? 3.781 -9.792 -13.284 1.00 95.12 93 LYS A C 1
ATOM 749 O O . LYS A 1 93 ? 4.851 -10.383 -13.353 1.00 95.12 93 LYS A O 1
ATOM 754 N N . LYS A 1 94 ? 3.119 -9.397 -14.370 1.00 94.44 94 LYS A N 1
ATOM 755 C CA . LYS A 1 94 ? 3.483 -9.784 -15.742 1.00 94.44 94 LYS A CA 1
ATOM 756 C C . LYS A 1 94 ? 4.919 -9.451 -16.159 1.00 94.44 94 LYS A C 1
ATOM 758 O O . LYS A 1 94 ? 5.449 -10.130 -17.028 1.00 94.44 94 LYS A O 1
ATOM 763 N N . TYR A 1 95 ? 5.535 -8.427 -15.564 1.00 93.75 95 TYR A N 1
ATOM 764 C CA . TYR A 1 95 ? 6.914 -8.016 -15.865 1.00 93.75 95 TYR A CA 1
ATOM 765 C C . TYR A 1 95 ? 7.930 -8.466 -14.819 1.00 93.75 95 TYR A C 1
ATOM 767 O O . TYR A 1 95 ? 9.089 -8.066 -14.876 1.00 93.75 95 TYR A O 1
ATOM 775 N N . TYR A 1 96 ? 7.513 -9.308 -13.876 1.00 95.62 96 TYR A N 1
ATOM 776 C CA . TYR A 1 96 ? 8.423 -9.874 -12.903 1.00 95.62 96 TYR A CA 1
ATOM 777 C C . TYR A 1 96 ? 9.535 -10.666 -13.597 1.00 95.62 96 TYR A C 1
ATOM 779 O O . TYR A 1 96 ? 9.278 -11.585 -14.377 1.00 95.62 96 TYR A O 1
ATOM 787 N N . ASN A 1 97 ? 10.777 -10.326 -13.273 1.00 94.69 97 ASN A N 1
ATOM 788 C CA . ASN A 1 97 ? 11.962 -10.985 -13.780 1.00 94.69 97 ASN A CA 1
ATOM 789 C C . ASN A 1 97 ? 12.909 -11.254 -12.615 1.00 94.69 97 ASN A C 1
ATOM 791 O O . ASN A 1 97 ? 13.504 -10.347 -12.049 1.00 94.69 97 ASN A O 1
ATOM 795 N N . ARG A 1 98 ? 13.105 -12.529 -12.279 1.00 92.62 98 ARG A N 1
ATOM 796 C CA . ARG A 1 98 ? 13.968 -12.931 -11.161 1.00 92.62 98 ARG A CA 1
ATOM 797 C C . ARG A 1 98 ? 15.427 -12.472 -11.308 1.00 92.62 98 ARG A C 1
ATOM 799 O O . ARG A 1 98 ? 16.114 -12.356 -10.298 1.00 92.62 98 ARG A O 1
ATOM 806 N N . SER A 1 99 ? 15.889 -12.232 -12.533 1.00 95.12 99 SER A N 1
ATOM 807 C CA . SER A 1 99 ? 17.236 -11.722 -12.817 1.00 95.12 99 SER A CA 1
ATOM 808 C C . SER A 1 99 ? 17.333 -10.196 -12.729 1.00 95.12 99 SER A C 1
ATOM 810 O O . SER A 1 99 ? 18.440 -9.668 -12.769 1.00 95.12 99 SER A O 1
ATOM 812 N N . ASP A 1 100 ? 16.201 -9.498 -12.621 1.00 94.50 100 ASP A N 1
ATOM 813 C CA . ASP A 1 100 ? 16.132 -8.047 -12.494 1.00 94.50 100 ASP A CA 1
ATOM 814 C C . ASP A 1 100 ? 15.612 -7.663 -11.095 1.00 94.50 100 ASP A C 1
ATOM 816 O O . ASP A 1 100 ? 14.414 -7.824 -10.815 1.00 94.50 100 ASP A O 1
ATOM 820 N N . PRO A 1 101 ? 16.481 -7.154 -10.203 1.00 91.56 101 PRO A N 1
ATOM 821 C CA . PRO A 1 101 ? 16.080 -6.776 -8.853 1.00 91.56 101 PRO A CA 1
ATOM 822 C C . PRO A 1 101 ? 15.045 -5.640 -8.829 1.00 91.56 101 PRO A C 1
ATOM 824 O O . PRO A 1 101 ? 14.247 -5.582 -7.890 1.00 91.56 101 PRO A O 1
ATOM 827 N N . GLU A 1 102 ? 14.987 -4.787 -9.858 1.00 93.50 102 GLU A N 1
ATOM 828 C CA . GLU A 1 102 ? 14.011 -3.697 -9.925 1.00 93.50 102 GLU A CA 1
ATOM 829 C C . GLU A 1 102 ? 12.588 -4.230 -10.113 1.00 93.50 102 GLU A C 1
ATOM 831 O O . GLU A 1 102 ? 11.639 -3.683 -9.557 1.00 93.50 102 GLU A O 1
ATOM 836 N N . SER A 1 103 ? 12.416 -5.359 -10.804 1.00 95.38 103 SER A N 1
ATOM 837 C CA . SER A 1 103 ? 11.091 -5.922 -11.116 1.00 95.38 103 SER A CA 1
ATOM 838 C C . SER A 1 103 ? 10.268 -6.371 -9.898 1.00 95.38 103 SER A C 1
ATOM 840 O O . SER A 1 103 ? 9.083 -6.671 -10.027 1.00 95.38 103 SER A O 1
ATOM 842 N N . ASN A 1 104 ? 10.881 -6.432 -8.712 1.00 97.12 104 ASN A N 1
ATOM 843 C CA . ASN A 1 104 ? 10.238 -6.811 -7.454 1.00 97.12 104 ASN A CA 1
ATOM 844 C C . ASN A 1 104 ? 10.521 -5.786 -6.343 1.00 97.12 104 ASN A C 1
ATOM 846 O O . ASN A 1 104 ? 10.624 -6.136 -5.163 1.00 97.12 104 ASN A O 1
ATOM 850 N N . ARG A 1 105 ? 10.700 -4.513 -6.701 1.00 96.38 105 ARG A N 1
ATOM 851 C CA . ARG A 1 105 ? 11.061 -3.466 -5.740 1.00 96.38 105 ARG A CA 1
ATOM 852 C C . ARG A 1 105 ? 9.844 -2.828 -5.065 1.00 96.38 105 ARG A C 1
ATOM 854 O O . ARG A 1 105 ? 9.942 -2.402 -3.918 1.00 96.38 105 ARG A O 1
ATOM 861 N N . ASP A 1 106 ? 8.689 -2.805 -5.723 1.00 98.38 106 ASP A N 1
ATOM 862 C CA . ASP A 1 106 ? 7.550 -1.996 -5.281 1.00 98.38 106 ASP A CA 1
ATOM 863 C C . ASP A 1 106 ? 6.730 -2.633 -4.159 1.00 98.38 106 ASP A C 1
ATOM 865 O O . ASP A 1 106 ? 6.453 -3.835 -4.139 1.00 98.38 106 ASP A O 1
ATOM 869 N N . ARG A 1 107 ? 6.316 -1.800 -3.207 1.00 98.56 107 ARG A N 1
ATOM 870 C CA . ARG A 1 107 ? 5.549 -2.181 -2.025 1.00 98.56 107 ARG A CA 1
ATOM 871 C C . ARG A 1 107 ? 4.375 -1.236 -1.833 1.00 98.56 107 ARG A C 1
ATOM 873 O O . ARG A 1 107 ? 4.501 -0.027 -2.019 1.00 98.56 107 ARG A O 1
ATOM 880 N N . VAL A 1 108 ? 3.263 -1.797 -1.376 1.00 98.81 108 VAL A N 1
ATOM 881 C CA . VAL A 1 108 ? 2.192 -1.039 -0.728 1.00 98.81 108 VAL A CA 1
ATOM 882 C C . VAL A 1 108 ? 2.191 -1.431 0.741 1.00 98.81 108 VAL A C 1
ATOM 884 O O . VAL A 1 108 ? 2.048 -2.610 1.068 1.00 98.81 108 VAL A O 1
ATOM 887 N N . LEU A 1 109 ? 2.387 -0.457 1.628 1.00 98.88 109 LEU A N 1
ATOM 888 C CA . LEU A 1 109 ? 2.302 -0.651 3.071 1.00 98.88 109 LEU A CA 1
ATOM 889 C C . LEU A 1 109 ? 1.003 -0.065 3.596 1.00 98.88 109 LEU A C 1
ATOM 891 O O . LEU A 1 109 ? 0.497 0.925 3.076 1.00 98.88 109 LEU A O 1
ATOM 895 N N . VAL A 1 110 ? 0.481 -0.658 4.661 1.00 98.81 110 VAL A N 1
ATOM 896 C CA . VAL A 1 110 ? -0.794 -0.254 5.247 1.00 98.81 110 VAL A CA 1
ATOM 897 C C . VAL A 1 110 ? -0.722 -0.251 6.761 1.00 98.81 110 VAL A C 1
ATOM 899 O O . VAL A 1 110 ? -0.124 -1.146 7.363 1.00 98.81 110 VAL A O 1
ATOM 902 N N . ARG A 1 111 ? -1.351 0.744 7.390 1.00 98.69 111 ARG A N 1
ATOM 903 C CA . ARG A 1 111 ? -1.614 0.746 8.832 1.00 98.69 111 ARG A CA 1
ATOM 904 C C . ARG A 1 111 ? -2.988 0.135 9.078 1.00 98.69 111 ARG A C 1
ATOM 906 O O . ARG A 1 111 ? -4.000 0.779 8.836 1.00 98.69 111 ARG A O 1
ATOM 913 N N . TYR A 1 112 ? -3.010 -1.099 9.557 1.00 98.75 112 TYR A N 1
ATOM 914 C CA . TYR A 1 112 ? -4.224 -1.885 9.744 1.00 98.75 112 TYR A CA 1
ATOM 915 C C . TYR A 1 112 ? -4.694 -1.858 11.199 1.00 98.75 112 TYR A C 1
ATOM 917 O O . TYR A 1 112 ? -3.891 -2.058 12.113 1.00 98.75 112 TYR A O 1
ATOM 925 N N . ASN A 1 113 ? -5.991 -1.638 11.397 1.00 98.50 113 ASN A N 1
ATOM 926 C CA . ASN A 1 113 ? -6.696 -1.702 12.671 1.00 98.50 113 ASN A CA 1
ATOM 927 C C . ASN A 1 113 ? -7.429 -3.046 12.780 1.00 98.50 113 ASN A C 1
ATOM 929 O O . ASN A 1 113 ? -8.428 -3.288 12.102 1.00 98.50 113 ASN A O 1
ATOM 933 N N . SER A 1 114 ? -6.940 -3.938 13.641 1.00 96.56 114 SER A N 1
ATOM 934 C CA . SER A 1 114 ? -7.459 -5.305 13.759 1.00 96.56 114 SER A CA 1
ATOM 935 C C . SER A 1 114 ? -8.850 -5.391 14.394 1.00 96.56 114 SER A C 1
ATOM 937 O O . SER A 1 114 ? -9.534 -6.392 14.194 1.00 96.56 114 SER A O 1
ATOM 939 N N . ASN A 1 115 ? -9.301 -4.356 15.112 1.00 96.81 115 ASN A N 1
ATOM 940 C CA . ASN A 1 115 ? -10.596 -4.372 15.800 1.00 96.81 115 ASN A CA 1
ATOM 941 C C . ASN A 1 115 ? -11.784 -4.241 14.838 1.00 96.81 115 ASN A C 1
ATOM 943 O O . ASN A 1 115 ? -12.849 -4.796 15.092 1.00 96.81 115 ASN A O 1
ATOM 947 N N . ASN A 1 116 ? -11.617 -3.490 13.750 1.00 97.56 116 ASN A N 1
ATOM 948 C CA . ASN A 1 116 ? -12.685 -3.173 12.796 1.00 97.56 116 ASN A CA 1
ATOM 949 C C . ASN A 1 116 ? -12.272 -3.390 11.331 1.00 97.56 116 ASN A C 1
ATOM 951 O O . ASN A 1 116 ? -13.010 -3.011 10.427 1.00 97.56 116 ASN A O 1
ATOM 955 N N . LYS A 1 117 ? -11.104 -4.001 11.103 1.00 98.25 117 LYS A N 1
ATOM 956 C CA . LYS A 1 117 ? -10.508 -4.252 9.785 1.00 98.25 117 LYS A CA 1
ATOM 957 C C . LYS A 1 117 ? -10.225 -2.992 8.961 1.00 98.25 117 LYS A C 1
ATOM 959 O O . LYS A 1 117 ? -10.117 -3.067 7.741 1.00 98.25 117 LYS A O 1
ATOM 964 N N . HIS A 1 118 ? -10.116 -1.836 9.603 1.00 98.56 118 HIS A N 1
ATOM 965 C CA . HIS A 1 118 ? -9.948 -0.564 8.912 1.00 98.56 118 HIS A CA 1
ATOM 966 C C . HIS A 1 118 ? -8.483 -0.307 8.524 1.00 98.56 118 HIS A C 1
ATOM 968 O O . HIS A 1 118 ? -7.554 -0.701 9.238 1.00 98.56 118 HIS A O 1
ATOM 974 N N . ILE A 1 119 ? -8.273 0.363 7.392 1.00 98.69 119 ILE A N 1
ATOM 975 C CA . ILE A 1 119 ? -6.969 0.808 6.899 1.00 98.69 119 ILE A CA 1
ATOM 976 C C . ILE A 1 119 ? -6.845 2.310 7.157 1.00 98.69 119 ILE A C 1
ATOM 978 O O . ILE A 1 119 ? -7.483 3.126 6.504 1.00 98.69 119 ILE A O 1
ATOM 982 N N . GLU A 1 120 ? -6.004 2.676 8.124 1.00 98.19 120 GLU A N 1
ATOM 983 C CA . GLU A 1 120 ? -5.830 4.065 8.572 1.00 98.19 120 GLU A CA 1
ATOM 984 C C . GLU A 1 120 ? -4.953 4.879 7.616 1.00 98.19 120 GLU A C 1
ATOM 986 O O . GLU A 1 120 ? -5.144 6.079 7.443 1.00 98.19 120 GLU A O 1
ATOM 991 N N . ASN A 1 121 ? -3.949 4.231 7.022 1.00 98.50 121 ASN A N 1
ATOM 992 C CA . ASN A 1 121 ? -2.983 4.859 6.130 1.00 98.50 121 ASN A CA 1
ATOM 993 C C . ASN A 1 121 ? -2.508 3.852 5.086 1.00 98.50 121 ASN A C 1
ATOM 995 O O . ASN A 1 121 ? -2.323 2.673 5.405 1.00 98.50 121 ASN A O 1
ATOM 999 N N . ILE A 1 122 ? -2.244 4.349 3.879 1.00 98.81 122 ILE A N 1
ATOM 1000 C CA . ILE A 1 122 ? -1.635 3.612 2.773 1.00 98.81 122 ILE A CA 1
ATOM 1001 C C . ILE A 1 122 ? -0.336 4.326 2.412 1.00 98.81 122 ILE A C 1
ATOM 1003 O O . ILE A 1 122 ? -0.287 5.557 2.371 1.00 98.81 122 ILE A O 1
ATOM 1007 N N . TYR A 1 123 ? 0.707 3.551 2.148 1.00 98.81 123 TYR A N 1
ATOM 1008 C CA . TYR A 1 123 ? 1.999 4.056 1.720 1.00 98.81 123 TYR A CA 1
ATOM 1009 C C . TYR A 1 123 ? 2.441 3.332 0.452 1.00 98.81 123 TYR A C 1
ATOM 1011 O O . TYR A 1 123 ? 2.367 2.105 0.384 1.00 98.81 123 TYR A O 1
ATOM 1019 N N . ALA A 1 124 ? 2.936 4.084 -0.522 1.00 98.62 124 ALA A N 1
ATOM 1020 C CA . ALA A 1 124 ? 3.672 3.554 -1.662 1.00 98.62 124 ALA A CA 1
ATOM 1021 C C . ALA A 1 124 ? 5.166 3.591 -1.336 1.00 98.62 124 ALA A C 1
ATOM 1023 O O . ALA A 1 124 ? 5.644 4.580 -0.784 1.00 98.62 124 ALA A O 1
ATOM 1024 N N . SER A 1 125 ? 5.899 2.516 -1.626 1.00 98.25 125 SER A N 1
ATOM 1025 C CA . SER A 1 125 ? 7.325 2.445 -1.304 1.00 98.25 125 SER A CA 1
ATOM 1026 C C . SER A 1 125 ? 8.129 1.627 -2.308 1.00 98.25 125 SER A C 1
ATOM 1028 O O . SER A 1 125 ? 7.694 0.552 -2.723 1.00 98.25 125 SER A O 1
ATOM 1030 N N . ALA A 1 126 ? 9.330 2.087 -2.654 1.00 96.94 126 ALA A N 1
ATOM 1031 C CA . ALA A 1 126 ? 10.336 1.271 -3.326 1.00 96.94 126 ALA A CA 1
ATOM 1032 C C . ALA A 1 126 ? 11.247 0.614 -2.279 1.00 96.94 126 ALA A C 1
ATOM 1034 O O . ALA A 1 126 ? 12.060 1.278 -1.650 1.00 96.94 126 ALA A O 1
ATOM 1035 N N . HIS A 1 127 ? 11.089 -0.693 -2.058 1.00 94.12 127 HIS A N 1
ATOM 1036 C CA . HIS A 1 127 ? 11.918 -1.505 -1.157 1.00 94.12 127 HIS A CA 1
ATOM 1037 C C . HIS A 1 127 ? 12.140 -0.919 0.253 1.00 94.12 127 HIS A C 1
ATOM 1039 O O . HIS A 1 127 ? 13.137 -1.225 0.899 1.00 94.12 127 HIS A O 1
ATOM 1045 N N . TYR A 1 128 ? 11.179 -0.144 0.771 1.00 95.38 128 TYR A N 1
ATOM 1046 C CA . TYR A 1 128 ? 11.250 0.489 2.094 1.00 95.38 128 TYR A CA 1
ATOM 1047 C C . TYR A 1 128 ? 12.300 1.606 2.218 1.00 95.38 128 TYR A C 1
ATOM 1049 O O . TYR A 1 128 ? 12.664 1.957 3.340 1.00 95.38 128 TYR A O 1
ATOM 1057 N N . GLU A 1 129 ? 12.754 2.183 1.101 1.00 95.38 129 GLU A N 1
ATOM 1058 C CA . GLU A 1 129 ? 13.673 3.325 1.118 1.00 95.38 129 GLU A CA 1
ATOM 1059 C C . GLU A 1 129 ? 12.937 4.614 1.538 1.00 95.38 129 GLU A C 1
ATOM 1061 O O . GLU A 1 129 ? 11.873 4.908 0.978 1.00 95.38 129 GLU A O 1
ATOM 1066 N N . PRO A 1 130 ? 13.445 5.392 2.516 1.00 94.88 130 PRO A N 1
ATOM 1067 C CA . PRO A 1 130 ? 12.775 6.599 3.011 1.00 94.88 130 PRO A CA 1
ATOM 1068 C C . PRO A 1 130 ? 12.471 7.646 1.935 1.00 94.88 130 PRO A C 1
ATOM 1070 O O . PRO A 1 130 ? 11.380 8.215 1.928 1.00 94.88 130 PRO A O 1
ATOM 1073 N N . GLU A 1 131 ? 13.409 7.875 1.019 1.00 95.75 131 GLU A N 1
ATOM 1074 C CA . GLU A 1 131 ? 13.309 8.866 -0.058 1.00 95.75 131 GLU A CA 1
ATOM 1075 C C . GLU A 1 131 ? 12.315 8.449 -1.150 1.00 95.75 131 GLU A C 1
ATOM 1077 O O . GLU A 1 131 ? 11.794 9.295 -1.873 1.00 95.75 131 GLU A O 1
ATOM 1082 N N . GLU A 1 132 ? 12.007 7.154 -1.223 1.00 96.19 132 GLU A N 1
ATOM 1083 C CA . GLU A 1 132 ? 11.049 6.561 -2.158 1.00 96.19 132 GLU A CA 1
ATOM 1084 C C . GLU A 1 132 ? 9.840 5.973 -1.421 1.00 96.19 132 GLU A C 1
ATOM 1086 O O . GLU A 1 132 ? 9.223 5.016 -1.892 1.00 96.19 132 GLU A O 1
ATOM 1091 N N . THR A 1 133 ? 9.516 6.515 -0.241 1.00 97.88 133 THR A N 1
ATOM 1092 C CA . THR A 1 133 ? 8.334 6.141 0.537 1.00 97.88 133 THR A CA 1
ATOM 1093 C C . THR A 1 133 ? 7.405 7.331 0.730 1.00 97.88 133 THR A C 1
ATOM 1095 O O . THR A 1 133 ? 7.747 8.362 1.319 1.00 97.88 133 THR A O 1
ATOM 1098 N N . TYR A 1 134 ? 6.170 7.148 0.283 1.00 98.44 134 TYR A N 1
ATOM 1099 C CA . TYR A 1 134 ? 5.172 8.195 0.200 1.00 98.44 134 TYR A CA 1
ATOM 1100 C C . TYR A 1 134 ? 3.878 7.780 0.887 1.00 98.44 134 TYR A C 1
ATOM 1102 O O . TYR A 1 134 ? 3.446 6.636 0.777 1.00 98.44 134 TYR A O 1
ATOM 1110 N N . ILE A 1 135 ? 3.241 8.720 1.579 1.00 98.69 135 ILE A N 1
ATOM 1111 C CA . ILE A 1 135 ? 1.876 8.568 2.085 1.00 98.69 135 ILE A CA 1
ATOM 1112 C C . ILE A 1 135 ? 0.922 8.840 0.924 1.00 98.69 135 ILE A C 1
ATOM 1114 O O . ILE A 1 135 ? 1.085 9.840 0.229 1.00 98.69 135 ILE A O 1
ATOM 1118 N N . ILE A 1 136 ? -0.081 7.987 0.736 1.00 98.69 136 ILE A N 1
ATOM 1119 C CA . ILE A 1 136 ? -1.163 8.251 -0.215 1.00 98.69 136 ILE A CA 1
ATOM 1120 C C . ILE A 1 136 ? -2.193 9.153 0.463 1.00 98.69 136 ILE A C 1
ATOM 1122 O O . ILE A 1 136 ? -2.780 8.780 1.482 1.00 98.69 136 ILE A O 1
ATOM 1126 N N . GLY A 1 137 ? -2.356 10.354 -0.081 1.00 98.50 137 GLY A N 1
ATOM 1127 C CA . GLY A 1 137 ? -3.308 11.355 0.371 1.00 98.50 137 GLY A CA 1
ATOM 1128 C C . GLY A 1 137 ? -4.748 11.049 -0.060 1.00 98.50 137 GLY A C 1
ATOM 1129 O O . GLY A 1 137 ? -4.980 10.189 -0.921 1.00 98.50 137 GLY A O 1
ATOM 1130 N N . PRO A 1 138 ? -5.736 11.691 0.586 1.00 97.56 138 PRO A N 1
ATOM 1131 C CA . PRO A 1 138 ? -7.153 11.441 0.337 1.00 97.56 138 PRO A CA 1
ATOM 1132 C C . PRO A 1 138 ? -7.603 11.770 -1.093 1.00 97.56 138 PRO A C 1
ATOM 1134 O O . PRO A 1 138 ? -8.444 11.041 -1.624 1.00 97.56 138 PRO A O 1
ATOM 1137 N N . ASP A 1 139 ? -7.052 12.806 -1.728 1.00 97.56 139 ASP A N 1
ATOM 1138 C CA . ASP A 1 139 ? -7.476 13.231 -3.065 1.00 97.56 139 ASP A CA 1
ATOM 1139 C C . ASP A 1 139 ? -6.936 12.268 -4.130 1.00 97.56 139 ASP A C 1
ATOM 1141 O O . ASP A 1 139 ? -7.688 11.815 -5.002 1.00 97.56 139 ASP A O 1
ATOM 1145 N N . LEU A 1 140 ? -5.678 11.833 -3.988 1.00 97.88 140 LEU A N 1
ATOM 1146 C CA . LEU A 1 140 ? -5.110 10.772 -4.823 1.00 97.88 140 LEU A CA 1
ATOM 1147 C C . LEU A 1 140 ? -5.874 9.456 -4.635 1.00 97.88 140 LEU A C 1
ATOM 1149 O O . LEU A 1 140 ? -6.272 8.825 -5.612 1.00 97.88 140 LEU A O 1
ATOM 1153 N N . LEU A 1 141 ? -6.145 9.048 -3.391 1.00 97.81 141 LEU A N 1
ATOM 1154 C CA . LEU A 1 141 ? -6.950 7.859 -3.099 1.00 97.81 141 LEU A CA 1
ATOM 1155 C C . LEU A 1 141 ? -8.326 7.925 -3.786 1.00 97.81 141 LEU A C 1
ATOM 1157 O O . LEU A 1 141 ? -8.768 6.945 -4.390 1.00 97.81 141 LEU A O 1
ATOM 1161 N N . ALA A 1 142 ? -9.002 9.074 -3.709 1.00 96.00 142 ALA A N 1
ATOM 1162 C CA . ALA A 1 142 ? -10.291 9.288 -4.355 1.00 96.00 142 ALA A CA 1
ATOM 1163 C C . ALA A 1 142 ? -10.192 9.248 -5.889 1.00 96.00 142 ALA A C 1
ATOM 1165 O O . ALA A 1 142 ? -11.106 8.728 -6.536 1.00 96.00 142 ALA A O 1
ATOM 1166 N N . SER A 1 143 ? -9.098 9.751 -6.474 1.00 95.50 143 SER A N 1
ATOM 1167 C CA . SER A 1 143 ? -8.830 9.632 -7.912 1.00 95.50 143 SER A CA 1
ATOM 1168 C C . SER A 1 143 ? -8.670 8.166 -8.325 1.00 95.50 143 SER A C 1
ATOM 1170 O O . SER A 1 143 ? -9.398 7.684 -9.195 1.00 95.50 143 SER A O 1
ATOM 1172 N N . LEU A 1 144 ? -7.816 7.414 -7.621 1.00 94.81 144 LEU A N 1
ATOM 1173 C CA . LEU A 1 144 ? -7.490 6.016 -7.933 1.00 94.81 144 LEU A CA 1
ATOM 1174 C C . LEU A 1 144 ? -8.670 5.048 -7.738 1.00 94.81 144 LEU A C 1
ATOM 1176 O O . LEU A 1 144 ? -8.718 4.002 -8.387 1.00 94.81 144 LEU A O 1
ATOM 1180 N N . ARG A 1 145 ? -9.649 5.390 -6.890 1.00 93.62 145 ARG A N 1
ATOM 1181 C CA . ARG A 1 145 ? -10.899 4.622 -6.723 1.00 93.62 145 ARG A CA 1
ATOM 1182 C C . ARG A 1 145 ? -11.821 4.676 -7.935 1.00 93.62 145 ARG A C 1
ATOM 1184 O O . ARG A 1 145 ? -12.676 3.803 -8.082 1.00 93.62 145 ARG A O 1
ATOM 1191 N N . LYS A 1 146 ? -11.712 5.705 -8.780 1.00 87.94 146 LYS A N 1
ATOM 1192 C CA . LYS A 1 146 ? -12.574 5.811 -9.957 1.00 87.94 146 LYS A CA 1
ATOM 1193 C C . LYS A 1 146 ? -12.246 4.642 -10.885 1.00 87.94 146 LYS A C 1
ATOM 1195 O O . LYS A 1 146 ? -11.074 4.473 -11.232 1.00 87.94 146 LYS A O 1
ATOM 1200 N N . PRO A 1 147 ? -13.254 3.844 -11.300 1.00 70.31 147 PRO A N 1
ATOM 1201 C CA . PRO A 1 147 ? -13.050 2.807 -12.290 1.00 70.31 147 PRO A CA 1
ATOM 1202 C C . PRO A 1 147 ? -12.363 3.446 -13.476 1.00 70.31 147 PRO A C 1
ATOM 1204 O O . PRO A 1 147 ? -12.836 4.441 -14.026 1.00 70.31 147 PRO A O 1
ATOM 1207 N N . THR A 1 148 ? -11.207 2.902 -13.801 1.00 57.28 148 THR A N 1
ATOM 1208 C CA . THR A 1 148 ? -10.316 3.443 -14.802 1.00 57.28 148 THR A CA 1
ATOM 1209 C C . THR A 1 148 ? -10.982 3.355 -16.179 1.00 57.28 148 THR A C 1
ATOM 1211 O O . THR A 1 148 ? -10.764 2.406 -16.929 1.00 57.28 148 THR A O 1
ATOM 1214 N N . ALA A 1 149 ? -11.812 4.337 -16.536 1.00 41.56 149 ALA A N 1
ATOM 1215 C CA . ALA A 1 149 ? -12.154 4.613 -17.920 1.00 41.56 149 ALA A CA 1
ATOM 1216 C C . ALA A 1 149 ? -10.886 5.196 -18.550 1.00 41.56 149 ALA A C 1
ATOM 1218 O O . ALA A 1 149 ? -10.647 6.393 -18.481 1.00 41.56 149 ALA A O 1
ATOM 1219 N N . HIS A 1 150 ? -10.033 4.321 -19.084 1.00 38.69 150 HIS A N 1
ATOM 1220 C CA . HIS A 1 150 ? -8.817 4.698 -19.805 1.00 38.69 150 HIS A CA 1
ATOM 1221 C C . HIS A 1 150 ? -7.798 5.525 -18.997 1.00 38.69 150 HIS A C 1
ATOM 1223 O O . HIS A 1 150 ? -7.466 6.642 -19.370 1.00 38.69 150 HIS A O 1
ATOM 1229 N N . ILE A 1 151 ? -7.162 4.937 -17.981 1.00 41.19 151 ILE A N 1
ATOM 1230 C CA . ILE A 1 151 ? -5.738 5.238 -17.793 1.00 41.19 151 ILE A CA 1
ATOM 1231 C C . ILE A 1 151 ? -5.036 4.363 -18.828 1.00 41.19 151 ILE A C 1
ATOM 1233 O O . ILE A 1 151 ? -4.639 3.220 -18.575 1.00 41.19 151 ILE A O 1
ATOM 1237 N N . SER A 1 152 ? -4.929 4.917 -20.032 1.00 38.47 152 SER A N 1
ATOM 1238 C CA . SER A 1 152 ? -3.733 4.740 -20.836 1.00 38.47 152 SER A CA 1
ATOM 1239 C C . SER A 1 152 ? -2.576 5.188 -19.946 1.00 38.47 152 SER A C 1
ATOM 1241 O O . SER A 1 152 ? -2.165 6.340 -19.984 1.00 38.47 152 SER A O 1
ATOM 1243 N N . ILE A 1 153 ? -2.087 4.298 -19.072 1.00 42.59 153 ILE A N 1
ATOM 1244 C CA . ILE A 1 153 ? -0.707 4.417 -18.616 1.00 42.59 153 ILE A CA 1
ATOM 1245 C C . ILE A 1 153 ? -0.004 4.262 -19.947 1.00 42.59 153 ILE A C 1
ATOM 1247 O O . ILE A 1 153 ? -0.113 3.179 -20.529 1.00 42.59 153 ILE A O 1
ATOM 1251 N N . GLU A 1 154 ? 0.518 5.356 -20.495 1.00 35.94 154 GLU A N 1
ATOM 1252 C CA . GLU A 1 154 ? 1.287 5.349 -21.728 1.00 35.94 154 GLU A CA 1
ATOM 1253 C C . GLU A 1 154 ? 2.474 4.413 -21.505 1.00 35.94 154 GLU A C 1
ATOM 1255 O O . GLU A 1 154 ? 3.570 4.789 -21.110 1.00 35.94 154 GLU A O 1
ATOM 1260 N N . MET A 1 155 ? 2.219 3.126 -21.711 1.00 37.62 155 MET A N 1
ATOM 1261 C CA . MET A 1 155 ? 3.215 2.183 -22.142 1.00 37.62 155 MET A CA 1
ATOM 1262 C C . MET A 1 155 ? 3.745 2.785 -23.443 1.00 37.62 155 MET A C 1
ATOM 1264 O O . MET A 1 155 ? 2.917 3.102 -24.306 1.00 37.62 155 MET A O 1
ATOM 1268 N N . PRO A 1 156 ? 5.065 2.968 -23.608 1.00 33.56 156 PRO A N 1
ATOM 1269 C CA . PRO A 1 156 ? 5.613 3.397 -24.882 1.00 33.56 156 PRO A CA 1
ATOM 1270 C C . PRO A 1 156 ? 4.987 2.567 -26.009 1.00 33.56 156 PRO A C 1
ATOM 1272 O O . PRO A 1 156 ? 4.891 1.337 -25.947 1.00 33.56 156 PRO A O 1
ATOM 1275 N N . SER A 1 157 ? 4.453 3.304 -26.974 1.00 34.44 157 SER A N 1
ATOM 1276 C CA . SER A 1 157 ? 3.569 2.898 -28.057 1.00 34.44 157 SER A CA 1
ATOM 1277 C C . SER A 1 157 ? 4.075 1.669 -28.813 1.00 34.44 157 SER A C 1
ATOM 1279 O O . SER A 1 157 ? 4.861 1.770 -29.748 1.00 34.44 157 SER A O 1
ATOM 1281 N N . SER A 1 158 ? 3.597 0.483 -28.435 1.00 35.00 158 SER A N 1
ATOM 1282 C CA . SER A 1 158 ? 3.664 -0.691 -29.321 1.00 35.00 158 SER A CA 1
ATOM 1283 C C . SER A 1 158 ? 2.576 -1.746 -29.116 1.00 35.00 158 SER A C 1
ATOM 1285 O O . SER A 1 158 ? 2.439 -2.600 -29.982 1.00 35.00 158 SER A O 1
ATOM 1287 N N . PHE A 1 159 ? 1.743 -1.697 -28.068 1.00 36.06 159 PHE A N 1
ATOM 1288 C CA . PHE A 1 159 ? 0.679 -2.699 -27.903 1.00 36.06 159 PHE A CA 1
ATOM 1289 C C . PHE A 1 159 ? -0.591 -2.114 -27.274 1.00 36.06 159 PHE A C 1
ATOM 1291 O O . PHE A 1 159 ? -0.647 -1.845 -26.075 1.00 36.06 159 PHE A O 1
ATOM 1298 N N . THR A 1 160 ? -1.637 -1.951 -28.087 1.00 31.75 160 THR A N 1
ATOM 1299 C CA . THR A 1 160 ? -2.999 -1.644 -27.632 1.00 31.75 160 THR A CA 1
ATOM 1300 C C . THR A 1 160 ? -3.756 -2.952 -27.401 1.00 31.75 160 THR A C 1
ATOM 1302 O O . THR A 1 160 ? -3.892 -3.759 -28.315 1.00 31.75 160 THR A O 1
ATOM 1305 N N . VAL A 1 161 ? -4.287 -3.164 -26.194 1.00 32.62 161 VAL A N 1
ATOM 1306 C CA . VAL A 1 161 ? -5.238 -4.251 -25.904 1.00 32.62 161 VAL A CA 1
ATOM 1307 C C . VAL A 1 161 ? -6.630 -3.640 -25.771 1.00 32.62 161 VAL A C 1
ATOM 1309 O O . VAL A 1 161 ? -6.893 -2.894 -24.830 1.00 32.62 161 VAL A O 1
ATOM 1312 N N . ILE A 1 162 ? -7.534 -3.961 -26.698 1.00 31.55 162 ILE A N 1
ATOM 1313 C CA . ILE A 1 162 ? -8.952 -3.585 -26.613 1.00 31.55 162 ILE A CA 1
ATOM 1314 C C . ILE A 1 162 ? -9.682 -4.673 -25.816 1.00 31.55 162 ILE A C 1
ATOM 1316 O O . ILE A 1 162 ? -9.735 -5.826 -26.241 1.00 31.55 162 ILE A O 1
ATOM 1320 N N . ARG A 1 163 ? -10.272 -4.326 -24.664 1.00 36.09 163 ARG A N 1
ATOM 1321 C CA . ARG A 1 163 ? -11.236 -5.199 -23.971 1.00 36.09 163 ARG A CA 1
ATOM 1322 C C . ARG A 1 163 ? -12.660 -4.752 -24.292 1.00 36.09 163 ARG A C 1
ATOM 1324 O O . ARG A 1 163 ? -13.059 -3.651 -23.926 1.00 36.09 163 ARG A O 1
ATOM 1331 N N . HIS A 1 164 ? -13.447 -5.635 -24.903 1.00 31.19 164 HIS A N 1
ATOM 1332 C CA . HIS A 1 164 ? -14.903 -5.509 -24.927 1.00 31.19 164 HIS A CA 1
ATOM 1333 C C . HIS A 1 164 ? -15.477 -6.040 -23.608 1.00 31.19 164 HIS A C 1
ATOM 1335 O O . HIS A 1 164 ? -15.367 -7.229 -23.312 1.00 31.19 164 HIS A O 1
ATOM 1341 N N . TYR A 1 165 ? -16.116 -5.178 -22.819 1.00 32.66 165 TYR A N 1
ATOM 1342 C CA . TYR A 1 165 ? -16.898 -5.617 -21.664 1.00 32.66 165 TYR A CA 1
ATOM 1343 C C . TYR A 1 165 ? -18.241 -6.198 -22.132 1.00 32.66 165 TYR A C 1
ATOM 1345 O O . TYR A 1 165 ? -19.069 -5.483 -22.693 1.00 32.66 165 TYR A O 1
ATOM 1353 N N . LYS A 1 166 ? -18.497 -7.481 -21.847 1.00 37.22 166 LYS A N 1
ATOM 1354 C CA . LYS A 1 166 ? -19.863 -8.018 -21.750 1.00 37.22 166 LYS A CA 1
ATOM 1355 C C . LYS A 1 166 ? -20.257 -8.006 -20.275 1.00 37.22 166 LYS A C 1
ATOM 1357 O O . LYS A 1 166 ? -19.678 -8.734 -19.476 1.00 37.22 166 LYS A O 1
ATOM 1362 N N . GLY A 1 167 ? -21.201 -7.145 -19.903 1.00 32.09 167 GLY A N 1
ATOM 1363 C CA . GLY A 1 167 ? -21.715 -7.083 -18.535 1.00 32.09 167 GLY A CA 1
ATOM 1364 C C . GLY A 1 167 ? -22.417 -8.384 -18.127 1.00 32.09 167 GLY A C 1
ATOM 1365 O O . GLY A 1 167 ? -23.167 -8.963 -18.912 1.00 32.09 167 GLY A O 1
ATOM 1366 N N . SER A 1 168 ? -22.206 -8.825 -16.885 1.00 34.09 168 SER A N 1
ATOM 1367 C CA . SER A 1 168 ? -23.003 -9.890 -16.268 1.00 34.09 168 SER A CA 1
ATOM 1368 C C . SER A 1 168 ? -24.405 -9.371 -15.961 1.00 34.09 168 SER A C 1
ATOM 1370 O O . SER A 1 168 ? -24.593 -8.557 -15.058 1.00 34.09 168 SER A O 1
ATOM 1372 N N . VAL A 1 169 ? -25.408 -9.863 -16.686 1.00 39.91 169 VAL A N 1
ATOM 1373 C CA . VAL A 1 169 ? -26.816 -9.616 -16.359 1.00 39.91 169 VAL A CA 1
ATOM 1374 C C . VAL A 1 169 ? -27.261 -10.646 -15.322 1.00 39.91 169 VAL A C 1
ATOM 1376 O O . VAL A 1 169 ? -27.261 -11.847 -15.593 1.00 39.91 169 VAL A O 1
ATOM 1379 N N . ARG A 1 170 ? -27.693 -10.195 -14.138 1.00 32.28 170 ARG A N 1
ATOM 1380 C CA . ARG A 1 170 ? -28.458 -11.043 -13.210 1.00 32.28 170 ARG A CA 1
ATOM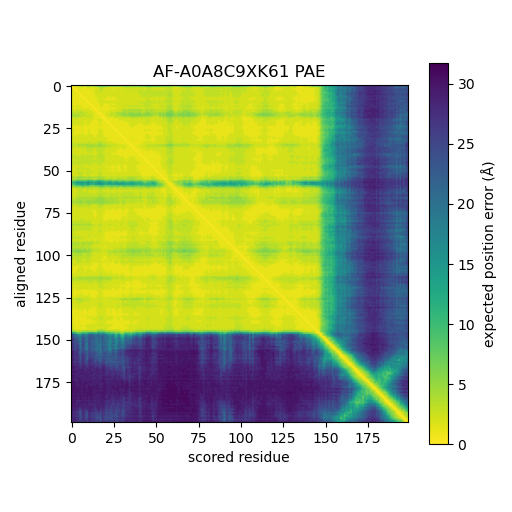 1381 C C . ARG A 1 170 ? -29.818 -11.345 -13.843 1.00 32.28 170 ARG A C 1
ATOM 1383 O O . ARG A 1 170 ? -30.692 -10.482 -13.854 1.00 32.28 170 ARG A O 1
ATOM 1390 N N . LYS A 1 171 ? -30.022 -12.560 -14.357 1.00 38.12 171 LYS A N 1
ATOM 1391 C CA . LYS A 1 171 ? -31.369 -13.050 -14.683 1.00 38.12 171 LYS A CA 1
ATOM 1392 C C . LYS A 1 171 ? -32.014 -13.585 -13.407 1.00 38.12 171 LYS A C 1
ATOM 1394 O O . LYS A 1 171 ? -31.539 -14.555 -12.826 1.00 38.12 171 LYS A O 1
ATOM 1399 N N . ILE A 1 172 ? -33.088 -12.935 -12.967 1.00 32.03 172 ILE A N 1
ATOM 1400 C CA . ILE A 1 172 ? -33.965 -13.463 -11.920 1.00 32.03 172 ILE A CA 1
ATOM 1401 C C . ILE A 1 172 ? -34.887 -14.475 -12.601 1.00 32.03 172 ILE A C 1
ATOM 1403 O O . ILE A 1 172 ? -35.710 -14.095 -13.432 1.00 32.03 172 ILE A O 1
ATOM 1407 N N . PHE A 1 173 ? -34.737 -15.755 -12.275 1.00 39.03 173 PHE A N 1
ATOM 1408 C CA . PHE A 1 173 ? -35.700 -16.779 -12.667 1.00 39.03 173 PHE A CA 1
ATOM 1409 C C . PHE A 1 173 ? -36.776 -16.869 -11.583 1.00 39.03 173 PHE A C 1
ATOM 1411 O O . PHE A 1 173 ? -36.455 -16.965 -10.398 1.00 39.03 173 PHE A O 1
ATOM 1418 N N . SER A 1 174 ? -38.050 -16.807 -11.976 1.00 34.50 174 SER A N 1
ATOM 1419 C CA . SER A 1 174 ? -39.162 -17.155 -11.091 1.00 34.50 174 SER A CA 1
ATOM 1420 C C . SER A 1 174 ? -39.748 -18.483 -11.550 1.00 34.50 174 SER A C 1
ATOM 1422 O O . SER A 1 174 ? -40.421 -18.516 -12.582 1.00 34.50 174 SER A O 1
ATOM 1424 N N . ASP A 1 175 ? -39.535 -19.546 -10.784 1.00 42.78 175 ASP A N 1
ATOM 1425 C CA . ASP A 1 175 ? -40.282 -20.786 -10.976 1.00 42.78 175 ASP A CA 1
ATOM 1426 C C . ASP A 1 175 ? -41.550 -20.774 -10.121 1.00 42.78 175 ASP A C 1
ATOM 1428 O O . ASP A 1 175 ? -41.539 -20.426 -8.936 1.00 42.78 175 ASP A O 1
ATOM 1432 N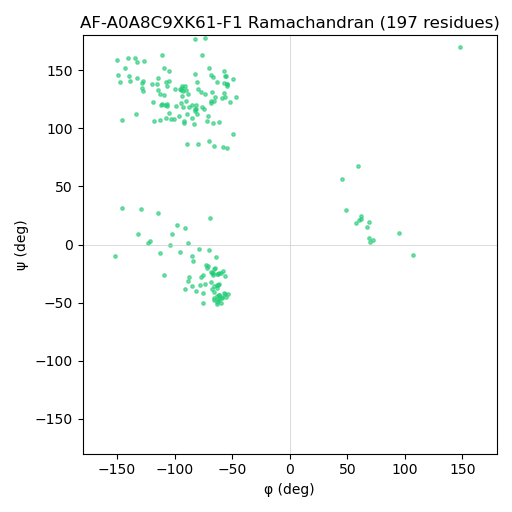 N . ARG A 1 176 ? -42.676 -21.149 -10.738 1.00 37.91 176 ARG A N 1
ATOM 1433 C CA . ARG A 1 176 ? -43.913 -21.454 -10.015 1.00 37.91 176 ARG A CA 1
ATOM 1434 C C . ARG A 1 176 ? -43.828 -22.896 -9.530 1.00 37.91 176 ARG A C 1
ATOM 1436 O O . ARG A 1 176 ? -44.048 -23.821 -10.305 1.00 37.91 176 ARG A O 1
ATOM 1443 N N . GLY A 1 177 ? -43.557 -23.083 -8.243 1.00 41.09 177 GLY A N 1
ATOM 1444 C CA . GLY A 1 177 ? -43.835 -24.354 -7.580 1.00 41.09 177 GLY A CA 1
ATOM 1445 C C . GLY A 1 177 ? -45.346 -24.599 -7.519 1.00 41.09 177 GLY A C 1
ATOM 1446 O O . GLY A 1 177 ? -46.124 -23.663 -7.322 1.00 41.09 177 GLY A O 1
ATOM 1447 N N . ASN A 1 178 ? -45.763 -25.858 -7.653 1.00 48.84 178 ASN A N 1
ATOM 1448 C CA . ASN A 1 178 ? -47.164 -26.294 -7.747 1.00 48.84 178 ASN A CA 1
ATOM 1449 C C . ASN A 1 178 ? -47.983 -26.133 -6.438 1.00 48.84 178 ASN A C 1
ATOM 1451 O O . ASN A 1 178 ? -48.972 -26.824 -6.244 1.00 48.84 178 ASN A O 1
ATOM 1455 N N . ASN A 1 179 ? -47.559 -25.244 -5.531 1.00 50.66 179 ASN A N 1
ATOM 1456 C CA . ASN A 1 179 ? -48.200 -24.953 -4.243 1.00 50.66 179 ASN A CA 1
ATOM 1457 C C . ASN A 1 179 ? -48.066 -23.469 -3.822 1.00 50.66 179 ASN A C 1
ATOM 1459 O O . ASN A 1 179 ? -47.986 -23.142 -2.641 1.00 50.66 179 ASN A O 1
ATOM 1463 N N . GLY A 1 180 ? -48.024 -22.540 -4.784 1.00 43.88 180 GLY A N 1
ATOM 1464 C CA . GLY A 1 180 ? -48.262 -21.108 -4.533 1.00 43.88 180 GLY A CA 1
ATOM 1465 C C . GLY A 1 180 ? -47.198 -20.336 -3.734 1.00 43.88 180 GLY A C 1
ATOM 1466 O O . GLY A 1 180 ? -47.371 -19.138 -3.522 1.00 43.88 180 GLY A O 1
ATOM 1467 N N . GLN A 1 181 ? -46.085 -20.952 -3.329 1.00 38.03 181 GLN A N 1
ATOM 1468 C CA . GLN A 1 181 ? -44.973 -20.254 -2.673 1.00 38.03 181 GLN A CA 1
ATOM 1469 C C . GLN A 1 181 ? -43.907 -19.820 -3.695 1.00 38.03 181 GLN A C 1
ATOM 1471 O O . GLN A 1 181 ? -43.432 -20.624 -4.497 1.00 38.03 181 GLN A O 1
ATOM 1476 N N . ARG A 1 182 ? -43.540 -18.528 -3.680 1.00 38.19 182 ARG A N 1
ATOM 1477 C CA . ARG A 1 182 ? -42.459 -17.951 -4.499 1.00 38.19 182 ARG A CA 1
ATOM 1478 C C . ARG A 1 182 ? -41.106 -18.209 -3.833 1.00 38.19 182 ARG A C 1
ATOM 1480 O O . ARG A 1 182 ? -40.858 -17.679 -2.755 1.00 38.19 182 ARG A O 1
ATOM 1487 N N . PHE A 1 183 ? -40.213 -18.914 -4.519 1.00 39.62 183 PHE A N 1
ATOM 1488 C CA . PHE A 1 183 ? -38.793 -18.990 -4.170 1.00 39.62 183 PHE A CA 1
ATOM 1489 C C . PHE A 1 183 ? -37.976 -18.325 -5.282 1.00 39.62 183 PHE A C 1
ATOM 1491 O O . PHE A 1 183 ? -38.222 -18.571 -6.461 1.00 39.62 183 PHE A O 1
ATOM 1498 N N . ALA A 1 184 ? -37.031 -17.456 -4.920 1.00 34.88 184 ALA A N 1
ATOM 1499 C CA . ALA A 1 184 ? -36.088 -16.856 -5.859 1.00 34.88 184 ALA A CA 1
ATOM 1500 C C . ALA A 1 184 ? -34.701 -17.461 -5.616 1.00 34.88 184 ALA A C 1
ATOM 1502 O O . ALA A 1 184 ? -34.157 -17.326 -4.522 1.00 34.88 184 ALA A O 1
ATOM 1503 N N . SER A 1 185 ? -34.121 -18.104 -6.629 1.00 40.00 185 SER A N 1
ATOM 1504 C CA . SER A 1 185 ? -32.717 -18.529 -6.619 1.00 40.00 185 SER A CA 1
ATOM 1505 C C . SER A 1 185 ? -31.931 -17.738 -7.661 1.00 40.00 185 SER A C 1
ATOM 1507 O O . SER A 1 185 ? -32.336 -17.663 -8.822 1.00 40.00 185 SER A O 1
ATOM 1509 N N . ALA A 1 186 ? -30.800 -17.160 -7.261 1.00 33.69 186 ALA A N 1
ATOM 1510 C CA . ALA A 1 186 ? -29.879 -16.483 -8.167 1.00 33.69 186 ALA A CA 1
ATOM 1511 C C . ALA A 1 186 ? -28.807 -17.471 -8.652 1.00 33.69 186 ALA A C 1
ATOM 1513 O O . ALA A 1 186 ? -28.044 -17.995 -7.844 1.00 33.69 186 ALA A O 1
ATOM 1514 N N . GLY A 1 187 ? -28.748 -17.717 -9.962 1.00 32.75 187 GLY A N 1
ATOM 1515 C CA . GLY A 1 187 ? -27.668 -18.468 -10.607 1.00 32.75 187 GLY A CA 1
ATOM 1516 C C . GLY A 1 187 ? -26.767 -17.536 -11.419 1.00 32.75 187 GLY A C 1
ATOM 1517 O O . GLY A 1 187 ? -27.260 -16.624 -12.084 1.00 32.75 187 GLY A O 1
ATOM 1518 N N . PHE A 1 188 ? -25.454 -17.761 -11.370 1.00 32.59 188 PHE A N 1
ATOM 1519 C CA . PHE A 1 188 ? -24.478 -17.097 -12.237 1.00 32.59 188 PHE A CA 1
ATOM 1520 C C . PHE A 1 188 ? -24.202 -17.977 -13.459 1.00 32.59 188 PHE A C 1
ATOM 1522 O O . PHE A 1 188 ? -23.959 -19.171 -13.315 1.00 32.59 188 PHE A O 1
ATOM 1529 N N . VAL A 1 189 ? -24.219 -17.389 -14.655 1.00 33.75 189 VAL A N 1
ATOM 1530 C CA . VAL A 1 189 ? -23.769 -18.049 -15.888 1.00 33.75 189 VAL A CA 1
ATOM 1531 C C . VAL A 1 189 ? -22.431 -17.431 -16.272 1.00 33.75 189 VAL A C 1
ATOM 1533 O O . VAL A 1 189 ? -22.352 -16.221 -16.475 1.00 33.75 189 VAL A O 1
ATOM 1536 N N . THR A 1 190 ? -21.381 -18.242 -16.359 1.00 30.48 190 THR A N 1
ATOM 1537 C CA . THR A 1 190 ? -20.079 -17.835 -16.893 1.00 30.48 190 THR A CA 1
ATOM 1538 C C . THR A 1 190 ? -19.995 -18.219 -18.369 1.00 30.48 190 THR A C 1
ATOM 1540 O O . THR A 1 190 ? -20.346 -19.333 -18.752 1.00 30.48 190 THR A O 1
ATOM 1543 N N . GLN A 1 191 ? -19.534 -17.299 -19.217 1.00 31.33 191 GLN A N 1
ATOM 1544 C CA . GLN A 1 191 ? -19.168 -17.594 -20.603 1.00 31.33 191 GLN A CA 1
ATOM 1545 C C . GLN A 1 191 ? -17.748 -17.074 -20.853 1.00 31.33 191 GLN A C 1
ATOM 1547 O O . GLN A 1 191 ? -17.411 -15.963 -20.445 1.00 31.33 191 GLN A O 1
ATOM 1552 N N . SER A 1 192 ? -16.909 -17.915 -21.456 1.00 31.66 192 SER A N 1
ATOM 1553 C CA . SER A 1 192 ? -15.485 -17.677 -21.710 1.00 31.66 192 SER A CA 1
ATOM 1554 C C . SER A 1 192 ? -15.232 -16.612 -22.787 1.00 31.66 192 SER A C 1
ATOM 1556 O O . SER A 1 192 ? -16.046 -16.413 -23.687 1.00 31.66 192 SER A O 1
ATOM 1558 N N . MET A 1 193 ? -14.083 -15.937 -22.674 1.00 29.22 193 MET A N 1
ATOM 1559 C CA . MET A 1 193 ? -13.616 -14.841 -23.534 1.00 29.22 193 MET A CA 1
ATOM 1560 C C . MET A 1 193 ? -12.736 -15.388 -24.672 1.00 29.22 193 MET A C 1
ATOM 1562 O O . MET A 1 193 ? -11.803 -16.138 -24.398 1.00 29.22 193 MET A O 1
ATOM 1566 N N . GLU A 1 194 ? -12.982 -14.978 -25.919 1.00 28.36 194 GLU A N 1
ATOM 1567 C CA . GLU A 1 194 ? -12.036 -15.144 -27.036 1.00 28.36 194 GLU A CA 1
ATOM 1568 C C . GLU A 1 194 ? -11.379 -13.798 -27.370 1.00 28.36 194 GLU A C 1
ATOM 1570 O O . GLU A 1 194 ? -12.031 -12.752 -27.330 1.00 28.36 194 GLU A O 1
ATOM 1575 N N . MET A 1 195 ? -10.078 -13.827 -27.680 1.00 27.53 195 MET A N 1
ATOM 1576 C CA . MET A 1 195 ? -9.288 -12.673 -28.121 1.00 27.53 195 MET A CA 1
ATOM 1577 C C . MET A 1 195 ? -8.948 -12.829 -29.604 1.00 27.53 195 MET A C 1
ATOM 1579 O O . MET A 1 195 ? -8.398 -13.853 -30.001 1.00 27.53 195 MET A O 1
ATOM 1583 N N . THR A 1 196 ? -9.222 -11.803 -30.408 1.00 28.00 196 THR A N 1
ATOM 1584 C CA . THR A 1 196 ? -8.785 -11.721 -31.809 1.00 28.00 196 THR A CA 1
ATOM 1585 C C . THR A 1 196 ? -7.816 -10.564 -32.002 1.00 28.00 196 THR A C 1
ATOM 1587 O O . THR A 1 196 ? -8.037 -9.471 -31.481 1.00 28.00 196 THR A O 1
ATOM 1590 N N . TRP A 1 197 ? -6.766 -10.815 -32.780 1.00 25.84 197 TRP A N 1
ATOM 1591 C CA . TRP A 1 197 ? -5.729 -9.849 -33.133 1.00 25.84 197 TRP A CA 1
ATOM 1592 C C . TRP A 1 197 ? -6.073 -9.173 -34.463 1.00 25.84 197 TRP A C 1
ATOM 1594 O O . TRP A 1 197 ? -6.470 -9.855 -35.406 1.00 25.84 197 TRP A O 1
ATOM 1604 N N . LEU A 1 198 ? -5.897 -7.854 -34.552 1.00 27.80 198 LEU A N 1
ATOM 1605 C CA . LEU A 1 198 ? -5.822 -7.150 -35.832 1.00 27.80 198 LEU A CA 1
ATOM 1606 C C . LEU A 1 198 ? -4.394 -6.630 -35.988 1.00 27.80 198 LEU A C 1
ATOM 1608 O O . LEU A 1 198 ? -3.901 -5.907 -35.123 1.00 27.80 198 LEU A O 1
ATOM 1612 N N . SER A 1 199 ? -3.746 -7.100 -37.051 1.00 36.38 199 SER A N 1
ATOM 1613 C CA . SER A 1 199 ? -2.441 -6.667 -37.555 1.00 36.38 199 SER A CA 1
ATOM 1614 C C . SER A 1 199 ? -2.515 -5.299 -38.216 1.00 36.38 199 SER A C 1
ATOM 1616 O O . SER A 1 199 ? -3.481 -5.116 -38.993 1.00 36.38 199 SER A O 1
#

Nearest PDB structures (foldseek):
  5j8f-assembly1_A  TM=4.318E-01  e=5.820E-01  Homo sapiens
  8a5p-assembly1_X  TM=4.020E-01  e=8.646E+00  Thermochaetoides thermophila

Sequence (199 aa):
MTLDSDQELQDSGFGQPPPRHGLKLLVWYIQDCLDNNMVALCDPTRKEYGFHAFRNRGPSCLLPVIKDKRQYGYYTIGNLHAPHAEDLPYEVKKYYNRSDPESNRDRVLVRYNSNNKHIENIYASAHYEPEETYIIGPDLLASLRKPTAHISIEMPSSFTVIRHYKGSVRKIFSDRGNNGQRFASAGFVTQSMEMTWLS

pLDDT: mean 80.35, std 26.74, range [25.84, 98.88]